Protein AF-A0A0B6YT51-F1 (afdb_monomer)

Radius of gyration: 22.84 Å; Cα contacts (8 Å, |Δi|>4): 436; chains: 1; bounding box: 57×34×62 Å

Organism: NCBI:txid1028688

Solvent-accessible surface area (backbone atoms only — not comparable to full-atom values): 13052 Å² total; per-residue (Å²): 107,70,68,59,50,52,50,51,51,53,50,53,54,49,58,67,72,67,67,69,42,43,59,56,98,66,30,26,36,31,72,51,87,66,62,33,28,49,69,60,39,42,52,52,20,45,78,71,72,25,37,44,30,65,76,91,44,73,68,53,50,53,53,52,47,66,77,50,59,93,56,92,71,40,29,44,37,43,45,45,59,40,83,89,78,73,45,54,23,35,78,89,78,64,46,65,73,61,78,85,49,36,37,93,78,42,77,71,67,78,30,65,27,36,28,38,35,27,34,66,79,70,72,45,95,53,95,52,92,49,73,23,35,39,46,31,55,45,82,45,73,31,24,32,37,24,29,33,50,53,90,69,54,87,65,72,43,66,47,81,44,80,38,78,32,76,44,51,29,77,48,82,68,44,80,45,96,40,69,67,53,42,50,49,57,35,71,74,33,94,62,43,67,27,30,37,71,40,88,89,76,32,35,28,32,34,24,26,79,43,94,76,54,100,63,91,59,81,68,76,38,72,32,35,32,64,41,65,56,62,77

Structure (mmCIF, N/CA/C/O backbone):
data_AF-A0A0B6YT51-F1
#
_entry.id   AF-A0A0B6YT51-F1
#
loop_
_atom_site.group_PDB
_atom_site.id
_atom_site.type_symbol
_atom_site.label_atom_id
_atom_site.label_alt_id
_atom_site.label_comp_id
_atom_site.label_asym_id
_atom_site.label_entity_id
_atom_site.label_seq_id
_atom_site.pdbx_PDB_ins_code
_atom_site.Cartn_x
_atom_site.Cartn_y
_atom_site.Cartn_z
_atom_site.occupancy
_atom_site.B_iso_or_equiv
_atom_site.auth_seq_id
_atom_site.auth_comp_id
_atom_site.auth_asym_id
_atom_site.auth_atom_id
_atom_site.pdbx_PDB_model_num
ATOM 1 N N . MET A 1 1 ? -28.657 -5.513 -21.594 1.00 60.66 1 MET A N 1
ATOM 2 C CA . MET A 1 1 ? -27.742 -4.451 -21.113 1.00 60.66 1 MET A CA 1
ATOM 3 C C . MET A 1 1 ? -27.868 -4.166 -19.617 1.00 60.66 1 MET A C 1
ATOM 5 O O . MET A 1 1 ? -26.855 -4.212 -18.940 1.00 60.66 1 MET A O 1
ATOM 9 N N . LEU A 1 2 ? -29.058 -3.920 -19.055 1.00 53.06 2 LEU A N 1
ATOM 10 C CA . LEU A 1 2 ? -29.198 -3.690 -17.602 1.00 53.06 2 LEU A CA 1
ATOM 11 C C . LEU A 1 2 ? -28.840 -4.917 -16.743 1.00 53.06 2 LEU A C 1
ATOM 13 O O . LEU A 1 2 ? -28.117 -4.783 -15.765 1.00 53.06 2 LEU A O 1
ATOM 17 N N . LEU A 1 3 ? -29.255 -6.122 -17.149 1.00 51.66 3 LEU A N 1
ATOM 18 C CA . LEU A 1 3 ? -28.920 -7.363 -16.433 1.00 51.66 3 LEU A CA 1
ATOM 19 C C . LEU A 1 3 ? -27.417 -7.690 -16.466 1.00 51.66 3 LEU A C 1
ATOM 21 O O . LEU A 1 3 ? -26.878 -8.170 -15.478 1.00 51.66 3 LEU A O 1
ATOM 25 N N . SER A 1 4 ? -26.726 -7.375 -17.567 1.00 62.69 4 SER A N 1
ATOM 26 C CA . SER A 1 4 ? -25.273 -7.549 -17.682 1.00 62.69 4 SER A CA 1
ATOM 27 C C . SER A 1 4 ? -24.505 -6.535 -16.834 1.00 62.69 4 SER A C 1
ATOM 29 O O . SER A 1 4 ? -23.507 -6.893 -16.225 1.00 62.69 4 SER A O 1
ATOM 31 N N . LEU A 1 5 ? -24.989 -5.292 -16.738 1.00 58.41 5 LEU A N 1
ATOM 32 C CA . LEU A 1 5 ? -24.389 -4.272 -15.875 1.00 58.41 5 LEU A CA 1
ATOM 33 C C . LEU A 1 5 ? -24.590 -4.593 -14.393 1.00 58.41 5 LEU A C 1
ATOM 35 O O . LEU A 1 5 ? -23.637 -4.483 -13.637 1.00 58.41 5 LEU A O 1
ATOM 39 N N . ILE A 1 6 ? -25.780 -5.055 -13.991 1.00 67.12 6 ILE A N 1
ATOM 40 C CA . ILE A 1 6 ? -26.045 -5.514 -12.617 1.00 67.12 6 ILE A CA 1
ATOM 41 C C . ILE A 1 6 ? -25.161 -6.719 -12.280 1.00 67.12 6 ILE A C 1
ATOM 43 O O . ILE A 1 6 ? -24.569 -6.746 -11.208 1.00 67.12 6 ILE A O 1
ATOM 47 N N . TRP A 1 7 ? -25.006 -7.676 -13.201 1.00 59.16 7 TRP A N 1
ATOM 48 C CA . TRP A 1 7 ? -24.140 -8.838 -12.995 1.00 59.16 7 TRP A CA 1
ATOM 49 C C . TRP A 1 7 ? -22.663 -8.444 -12.832 1.00 59.16 7 TRP A C 1
ATOM 51 O O . TRP A 1 7 ? -22.029 -8.858 -11.861 1.00 59.16 7 TRP A O 1
ATOM 61 N N . ILE A 1 8 ? -22.143 -7.560 -13.693 1.00 63.03 8 ILE A N 1
ATOM 62 C CA . ILE A 1 8 ? -20.788 -6.993 -13.565 1.00 63.03 8 ILE A CA 1
ATOM 63 C C . ILE A 1 8 ? -20.640 -6.238 -12.240 1.00 63.03 8 ILE A C 1
ATOM 65 O O . ILE A 1 8 ? -19.661 -6.449 -11.533 1.00 63.03 8 ILE A O 1
ATOM 69 N N . PHE A 1 9 ? -21.622 -5.419 -11.854 1.00 57.53 9 PHE A N 1
ATOM 70 C CA . PHE A 1 9 ? -21.590 -4.688 -10.585 1.00 57.53 9 PHE A CA 1
ATOM 71 C C . PHE A 1 9 ? -21.579 -5.638 -9.384 1.00 57.53 9 PHE A C 1
ATOM 73 O O . PHE A 1 9 ? -20.820 -5.431 -8.443 1.00 57.53 9 PHE A O 1
ATOM 80 N N . THR A 1 10 ? -22.370 -6.715 -9.416 1.00 52.28 10 THR A N 1
ATOM 81 C CA . THR A 1 10 ? -22.363 -7.725 -8.350 1.00 52.28 10 THR A CA 1
ATOM 82 C C . THR A 1 10 ? -21.048 -8.499 -8.289 1.00 52.28 10 THR A C 1
ATOM 84 O O . THR A 1 10 ? -20.570 -8.761 -7.190 1.00 52.28 10 THR A O 1
ATOM 87 N N . GLN A 1 11 ? -20.419 -8.809 -9.429 1.00 57.72 11 GLN A N 1
ATOM 88 C CA . GLN A 1 11 ? -19.097 -9.445 -9.470 1.00 57.72 11 GLN A CA 1
ATOM 89 C C . GLN A 1 11 ? -17.993 -8.510 -8.960 1.00 57.72 11 GLN A C 1
ATOM 91 O O . GLN A 1 11 ? -17.167 -8.934 -8.156 1.00 57.72 11 GLN A O 1
ATOM 96 N N . LEU A 1 12 ? -18.028 -7.230 -9.341 1.00 54.09 12 LEU A N 1
ATOM 97 C CA . LEU A 1 12 ? -17.094 -6.211 -8.862 1.00 54.09 12 LEU A CA 1
ATOM 98 C C . LEU A 1 12 ? -17.218 -6.026 -7.340 1.00 54.09 12 LEU A C 1
ATOM 100 O O . LEU A 1 12 ? -16.220 -6.033 -6.629 1.00 54.09 12 LEU A O 1
ATOM 104 N N . LEU A 1 13 ? -18.448 -5.957 -6.816 1.00 53.69 13 LEU A N 1
ATOM 105 C CA . LEU A 1 13 ? -18.714 -5.876 -5.375 1.00 53.69 13 LEU A CA 1
ATOM 106 C C . LEU A 1 13 ? -18.284 -7.139 -4.610 1.00 53.69 13 LEU A C 1
ATOM 108 O O . LEU A 1 13 ? -17.835 -7.032 -3.468 1.00 53.69 13 LEU A O 1
ATOM 112 N N . LEU A 1 14 ? -18.407 -8.328 -5.210 1.00 53.59 14 LEU A N 1
ATOM 113 C CA . LEU A 1 14 ? -17.911 -9.580 -4.626 1.00 53.59 14 LEU A CA 1
ATOM 114 C C . LEU A 1 14 ? -16.379 -9.618 -4.591 1.00 53.59 14 LEU A C 1
ATOM 116 O O . LEU A 1 14 ? -15.808 -10.038 -3.588 1.00 53.59 14 LEU A O 1
ATOM 120 N N . GLN A 1 15 ? -15.717 -9.118 -5.636 1.00 54.09 15 GLN A N 1
ATOM 121 C CA . GLN A 1 15 ? -14.259 -9.025 -5.697 1.00 54.09 15 GLN A CA 1
ATOM 122 C C . GLN A 1 15 ? -13.709 -8.001 -4.691 1.00 54.09 15 GLN A C 1
ATOM 124 O O . GLN A 1 15 ? -12.678 -8.250 -4.071 1.00 54.09 15 GLN A O 1
ATOM 129 N N . ILE A 1 16 ? -14.451 -6.915 -4.437 1.00 55.03 16 ILE A N 1
ATOM 130 C CA . ILE A 1 16 ? -14.127 -5.923 -3.398 1.00 55.03 16 ILE A CA 1
ATOM 131 C C . ILE A 1 16 ? -14.186 -6.523 -1.981 1.00 55.03 16 ILE A C 1
ATOM 133 O O . ILE A 1 16 ? -13.396 -6.151 -1.115 1.00 55.03 16 ILE A O 1
ATOM 137 N N . ARG A 1 17 ? -15.093 -7.479 -1.734 1.00 55.47 17 ARG A N 1
ATOM 138 C CA . ARG A 1 17 ? -15.312 -8.101 -0.412 1.00 55.47 17 ARG A CA 1
ATOM 139 C C . ARG A 1 17 ? -14.453 -9.337 -0.124 1.00 55.47 17 ARG A C 1
ATOM 141 O O . ARG A 1 17 ? -14.522 -9.849 0.988 1.00 55.47 17 ARG A O 1
ATOM 148 N N . GLY A 1 18 ? -13.690 -9.826 -1.101 1.00 65.69 18 GLY A N 1
ATOM 149 C CA . GLY A 1 18 ? -12.889 -11.051 -0.984 1.00 65.69 18 GLY A CA 1
ATOM 150 C C . GLY A 1 18 ? -11.397 -10.837 -0.726 1.00 65.69 18 GLY A C 1
ATOM 151 O O . GLY A 1 18 ? -10.665 -11.821 -0.694 1.00 65.69 18 GLY A O 1
ATOM 152 N N . GLN A 1 19 ? -10.931 -9.591 -0.590 1.00 78.31 19 GLN A N 1
ATOM 153 C CA . GLN A 1 19 ? -9.507 -9.319 -0.388 1.00 78.31 19 GLN A CA 1
ATOM 154 C C . GLN A 1 19 ? -9.112 -9.430 1.079 1.00 78.31 19 GLN A C 1
ATOM 156 O O . GLN A 1 19 ? -9.740 -8.823 1.948 1.00 78.31 19 GLN A O 1
ATOM 161 N N . THR A 1 20 ? -8.031 -10.163 1.327 1.00 86.38 20 THR A N 1
ATOM 162 C CA . THR A 1 20 ? -7.363 -10.194 2.626 1.00 86.38 20 THR A CA 1
ATOM 163 C C . THR A 1 20 ? -6.470 -8.970 2.743 1.00 86.38 20 THR A C 1
ATOM 165 O O . THR A 1 20 ? -5.657 -8.707 1.853 1.00 86.38 20 THR A O 1
ATOM 168 N N . TRP A 1 21 ? -6.617 -8.231 3.835 1.00 88.50 21 TRP A N 1
ATOM 169 C CA . TRP A 1 21 ? -5.753 -7.108 4.150 1.00 88.50 21 TRP A CA 1
ATOM 170 C C . TRP A 1 21 ? -4.903 -7.414 5.386 1.00 88.50 21 TRP A C 1
ATOM 172 O O . TRP A 1 21 ? -5.297 -8.202 6.245 1.00 88.50 21 TRP A O 1
ATOM 182 N N . HIS A 1 22 ? -3.739 -6.781 5.469 1.00 89.88 22 HIS A N 1
ATOM 183 C CA . HIS A 1 22 ? -2.760 -6.965 6.534 1.00 89.88 22 HIS A CA 1
ATOM 184 C C . HIS A 1 22 ? -2.395 -5.608 7.132 1.00 89.88 22 HIS A C 1
ATOM 186 O O . HIS A 1 22 ? -2.145 -4.675 6.375 1.00 89.88 22 HIS A O 1
ATOM 192 N N . GLU A 1 23 ? -2.368 -5.491 8.459 1.00 88.12 23 GLU A N 1
ATOM 193 C CA . GLU A 1 23 ? -2.030 -4.241 9.153 1.00 88.12 23 GLU A CA 1
ATOM 194 C C . GLU A 1 23 ? -0.553 -4.168 9.520 1.00 88.12 23 GLU A C 1
ATOM 196 O O . GLU A 1 23 ? 0.023 -5.147 10.002 1.00 88.12 23 GLU A O 1
ATOM 201 N N . PHE A 1 24 ? 0.024 -2.983 9.334 1.00 87.75 24 PHE A N 1
ATOM 202 C CA . PHE A 1 24 ? 1.345 -2.623 9.828 1.00 87.75 24 PHE A CA 1
ATOM 203 C C . PHE A 1 24 ? 1.429 -1.110 10.053 1.00 87.75 24 PHE A C 1
ATOM 205 O O . PHE A 1 24 ? 1.099 -0.330 9.163 1.00 87.75 24 PHE A O 1
ATOM 212 N N . GLU A 1 25 ? 1.845 -0.709 11.256 1.00 86.44 25 GLU A N 1
ATOM 213 C CA . GLU A 1 25 ? 2.081 0.684 11.672 1.00 86.44 25 GLU A CA 1
ATOM 214 C C . GLU A 1 25 ? 0.938 1.675 11.361 1.00 86.44 25 GLU A C 1
ATOM 216 O O . GLU A 1 25 ? 1.167 2.859 11.137 1.00 86.44 25 GLU A O 1
ATOM 221 N N . GLY A 1 26 ? -0.324 1.229 11.421 1.00 81.44 26 GLY A N 1
ATOM 222 C CA . GLY A 1 26 ? -1.482 2.097 11.149 1.00 81.44 26 GLY A CA 1
ATOM 223 C C . GLY A 1 26 ? -1.893 2.180 9.674 1.00 81.44 26 GLY A C 1
ATOM 224 O O . GLY A 1 26 ? -2.795 2.952 9.330 1.00 81.44 26 GLY A O 1
ATOM 225 N N . HIS A 1 27 ? -1.297 1.339 8.832 1.00 88.44 27 HIS A N 1
ATOM 226 C CA . HIS A 1 27 ? -1.602 1.182 7.415 1.00 88.44 27 HIS A CA 1
ATOM 227 C C . HIS A 1 27 ? -2.088 -0.241 7.121 1.00 88.44 27 HIS A C 1
ATOM 229 O O . HIS A 1 27 ? -1.824 -1.187 7.863 1.00 88.44 27 HIS A O 1
ATOM 235 N N . CYS A 1 28 ? -2.827 -0.377 6.027 1.00 90.94 28 CYS A N 1
ATOM 236 C CA . CYS A 1 28 ? -3.471 -1.598 5.581 1.00 90.94 28 CYS A CA 1
ATOM 237 C C . CYS A 1 28 ? -3.059 -1.957 4.170 1.00 90.94 28 CYS A C 1
ATOM 239 O O . CYS A 1 28 ? -3.278 -1.170 3.253 1.00 90.94 28 CYS A O 1
ATOM 241 N N . TYR A 1 29 ? -2.583 -3.185 3.992 1.00 94.38 29 TYR A N 1
ATOM 242 C CA . TYR A 1 29 ? -1.957 -3.647 2.762 1.00 94.38 29 TYR A CA 1
ATOM 243 C C . TYR A 1 29 ? -2.702 -4.848 2.194 1.00 94.38 29 TYR A C 1
ATOM 245 O O . TYR A 1 29 ? -3.063 -5.766 2.929 1.00 94.38 29 TYR A O 1
ATOM 253 N N . THR A 1 30 ? -2.915 -4.882 0.883 1.00 94.31 30 THR A N 1
ATOM 254 C CA . THR A 1 30 ? -3.460 -6.059 0.196 1.00 94.31 30 THR A CA 1
ATOM 255 C C . THR A 1 30 ? -2.768 -6.279 -1.139 1.00 94.31 30 THR A C 1
ATOM 257 O O . THR A 1 30 ? -2.342 -5.331 -1.797 1.00 94.31 30 THR A O 1
ATOM 260 N N . ILE A 1 31 ? -2.668 -7.539 -1.555 1.00 95.94 31 ILE A N 1
ATOM 261 C CA . ILE A 1 31 ? -2.086 -7.922 -2.838 1.00 95.94 31 ILE A CA 1
ATOM 262 C C . ILE A 1 31 ? -3.222 -8.247 -3.798 1.00 95.94 31 ILE A C 1
ATOM 264 O O . ILE A 1 31 ? -3.952 -9.221 -3.603 1.00 95.94 31 ILE A O 1
ATOM 268 N N . LEU A 1 32 ? -3.330 -7.494 -4.890 1.00 94.69 32 LEU A N 1
ATOM 269 C CA . LEU A 1 32 ? -4.279 -7.839 -5.943 1.00 94.69 32 LEU A CA 1
ATOM 270 C C . LEU A 1 32 ? -3.711 -8.967 -6.813 1.00 94.69 32 LEU A C 1
ATOM 272 O O . LEU A 1 32 ? -2.558 -8.944 -7.245 1.00 94.69 32 LEU A O 1
ATOM 276 N N . SER A 1 33 ? -4.537 -9.981 -7.076 1.00 90.94 33 SER A N 1
ATOM 277 C CA . SER A 1 33 ? -4.119 -11.205 -7.771 1.00 90.94 33 SER A CA 1
ATOM 278 C C . SER A 1 33 ? -3.863 -11.028 -9.269 1.00 90.94 33 SER A C 1
ATOM 280 O O . SER A 1 33 ? -3.114 -11.805 -9.860 1.00 90.94 33 SER A O 1
ATOM 282 N N . VAL A 1 34 ? -4.485 -10.025 -9.891 1.00 93.44 34 VAL A N 1
ATOM 283 C CA . VAL A 1 34 ? -4.421 -9.795 -11.336 1.00 93.44 34 VAL A CA 1
ATOM 284 C C . VAL A 1 34 ? -3.177 -8.985 -11.680 1.00 93.44 34 VAL A C 1
ATOM 286 O O . VAL A 1 34 ? -2.971 -7.899 -11.142 1.00 93.44 34 VAL A O 1
ATOM 289 N N . LYS A 1 35 ? -2.370 -9.499 -12.614 1.00 97.38 35 LYS A N 1
ATOM 290 C CA . LYS A 1 35 ? -1.237 -8.760 -13.176 1.00 97.38 35 LYS A CA 1
ATOM 291 C C . LYS A 1 35 ? -1.714 -7.757 -14.217 1.00 97.38 35 LYS A C 1
ATOM 293 O O . LYS A 1 35 ? -2.534 -8.100 -15.071 1.00 97.38 35 LYS A O 1
ATOM 298 N N . ASN A 1 36 ? -1.190 -6.540 -14.175 1.00 98.25 36 ASN A N 1
ATOM 299 C CA . ASN A 1 36 ? -1.495 -5.522 -15.171 1.00 98.25 36 ASN A CA 1
ATOM 300 C C . ASN A 1 36 ? -0.357 -4.503 -15.322 1.00 98.25 36 ASN A C 1
ATOM 302 O O . ASN A 1 36 ? 0.655 -4.588 -14.624 1.00 98.25 36 ASN A O 1
ATOM 306 N N . ASN A 1 37 ? -0.520 -3.564 -16.255 1.00 98.56 37 ASN A N 1
ATOM 307 C CA . ASN A 1 37 ? 0.358 -2.401 -16.371 1.00 98.56 37 ASN A CA 1
ATOM 308 C C . ASN A 1 37 ? 0.209 -1.455 -15.176 1.00 98.56 37 ASN A C 1
ATOM 310 O O . ASN A 1 37 ? -0.780 -1.518 -14.441 1.00 98.56 37 ASN A O 1
ATOM 314 N N . PHE A 1 38 ? 1.211 -0.595 -14.997 1.00 98.25 38 PHE A N 1
ATOM 315 C CA . PHE A 1 38 ? 1.319 0.289 -13.841 1.00 98.25 38 PHE A CA 1
ATOM 316 C C . PHE A 1 38 ? 0.052 1.128 -13.622 1.00 98.25 38 PHE A C 1
ATOM 318 O O . PHE A 1 38 ? -0.530 1.077 -12.540 1.00 98.25 38 PHE A O 1
ATOM 325 N N . ASP A 1 39 ? -0.438 1.809 -14.661 1.00 97.56 39 ASP A N 1
ATOM 326 C CA . ASP A 1 39 ? -1.611 2.688 -14.566 1.00 97.56 39 ASP A CA 1
ATOM 327 C C . ASP A 1 39 ? -2.881 1.922 -14.183 1.00 97.56 39 ASP A C 1
ATOM 329 O O . ASP A 1 39 ? -3.659 2.358 -13.331 1.00 97.56 39 ASP A O 1
ATOM 333 N N . THR A 1 40 ? -3.080 0.738 -14.766 1.00 97.94 40 THR A N 1
ATOM 334 C CA . THR A 1 40 ? -4.241 -0.107 -14.456 1.00 97.94 40 THR A CA 1
ATOM 335 C C . THR A 1 40 ? -4.170 -0.637 -13.027 1.00 97.94 40 THR A C 1
ATOM 337 O O . THR A 1 40 ? -5.190 -0.717 -12.340 1.00 97.94 40 THR A O 1
ATOM 340 N N . CYS A 1 41 ? -2.975 -0.981 -12.551 1.00 97.81 41 CYS A N 1
ATOM 341 C CA . CYS A 1 41 ? -2.739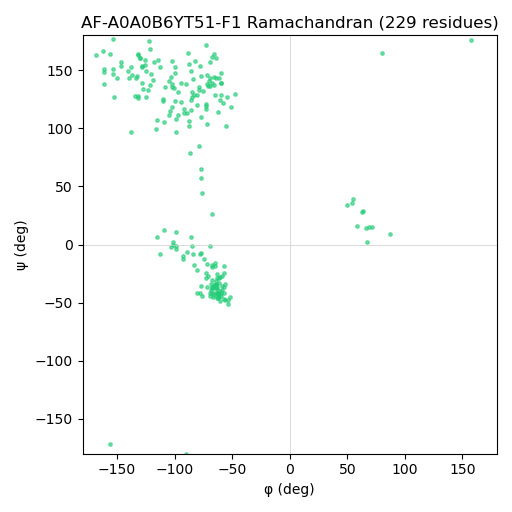 -1.384 -11.171 1.00 97.81 41 CYS A CA 1
ATOM 342 C C . CYS A 1 41 ? -2.958 -0.225 -10.183 1.00 97.81 41 CYS A C 1
ATOM 344 O O . CYS A 1 41 ? -3.678 -0.416 -9.200 1.00 97.81 41 CYS A O 1
ATOM 346 N N . LYS A 1 42 ? -2.442 0.979 -10.477 1.00 96.50 42 LYS A N 1
ATOM 347 C CA . LYS A 1 42 ? -2.681 2.207 -9.691 1.00 96.50 42 LYS A CA 1
ATOM 348 C C . LYS A 1 42 ? -4.183 2.496 -9.592 1.00 96.50 42 LYS A C 1
ATOM 350 O O . LYS A 1 42 ? -4.703 2.668 -8.491 1.00 96.50 42 LYS A O 1
ATOM 355 N N . TYR A 1 43 ? -4.906 2.430 -10.713 1.00 96.00 43 TYR A N 1
ATOM 356 C CA . TYR A 1 43 ? -6.366 2.577 -10.739 1.00 96.00 43 TYR A CA 1
ATOM 357 C C . TYR A 1 43 ? -7.096 1.469 -9.967 1.00 96.00 43 TYR A C 1
ATOM 359 O O . TYR A 1 43 ? -8.083 1.733 -9.280 1.00 96.00 43 TYR A O 1
ATOM 367 N N . SER A 1 44 ? -6.615 0.226 -10.045 1.00 94.81 44 SER A N 1
ATOM 368 C CA . SER A 1 44 ? -7.230 -0.898 -9.334 1.00 94.81 44 SER A CA 1
ATOM 369 C C . SER A 1 44 ? -7.203 -0.681 -7.825 1.00 94.81 44 SER A C 1
ATOM 371 O O . SER A 1 44 ? -8.232 -0.887 -7.194 1.00 94.81 44 SER A O 1
ATOM 373 N N . CYS A 1 45 ? -6.101 -0.188 -7.249 1.00 94.75 45 CYS A N 1
ATOM 374 C CA . CYS A 1 45 ? -6.051 0.151 -5.822 1.00 94.75 45 CYS A CA 1
ATOM 375 C C . CYS A 1 45 ? -7.097 1.206 -5.429 1.00 94.75 45 CYS A C 1
ATOM 377 O O . CYS A 1 45 ? -7.779 1.049 -4.412 1.00 94.75 45 CYS A O 1
ATOM 379 N N . GLN A 1 46 ? -7.318 2.213 -6.281 1.00 92.38 46 GLN A N 1
ATOM 380 C CA . GLN A 1 46 ? -8.325 3.257 -6.049 1.00 92.38 46 GLN A CA 1
ATOM 381 C C . GLN A 1 46 ? -9.749 2.693 -5.965 1.00 92.38 46 GLN A C 1
ATOM 383 O O . GLN A 1 46 ? -10.554 3.180 -5.172 1.00 92.38 46 GLN A O 1
ATOM 388 N N . GLN A 1 47 ? -10.061 1.620 -6.705 1.00 88.94 47 GLN A N 1
ATOM 389 C CA . GLN A 1 47 ? -11.369 0.951 -6.617 1.00 88.94 47 GLN A CA 1
ATOM 390 C C . GLN A 1 47 ? -11.633 0.310 -5.244 1.00 88.94 47 GLN A C 1
ATOM 392 O O . GLN A 1 47 ? -12.786 0.066 -4.891 1.00 88.94 47 GLN A O 1
ATOM 397 N N . TYR A 1 48 ? -10.585 0.076 -4.449 1.00 85.88 48 TYR A N 1
ATOM 398 C CA . TYR A 1 48 ? -10.674 -0.426 -3.074 1.00 85.88 48 TYR A CA 1
ATOM 399 C C . TYR A 1 48 ? -10.571 0.683 -2.011 1.00 85.88 48 TYR A C 1
ATOM 401 O O . TYR A 1 48 ? -10.421 0.380 -0.820 1.00 85.88 48 TYR A O 1
ATOM 409 N N . GLY A 1 49 ? -10.637 1.957 -2.421 1.00 87.06 49 GLY A N 1
ATOM 410 C CA . GLY A 1 49 ? -10.407 3.100 -1.533 1.00 87.06 49 GLY A CA 1
ATOM 411 C C . GLY A 1 49 ? -8.981 3.130 -0.978 1.00 87.06 49 GLY A C 1
ATOM 412 O O . GLY A 1 49 ? -8.767 3.573 0.147 1.00 87.06 49 GLY A O 1
ATOM 413 N N . ALA A 1 50 ? -8.036 2.581 -1.737 1.00 92.06 50 ALA A N 1
ATOM 414 C CA . ALA A 1 50 ? -6.621 2.513 -1.417 1.00 92.06 50 ALA A CA 1
ATOM 415 C C . ALA A 1 50 ? -5.803 3.198 -2.512 1.00 92.06 50 ALA A C 1
ATOM 417 O O . ALA A 1 50 ? -6.325 3.611 -3.548 1.00 92.06 50 ALA A O 1
ATOM 418 N N . TYR A 1 51 ? -4.509 3.302 -2.292 1.00 93.88 51 TYR A N 1
ATOM 419 C CA . TYR A 1 51 ? -3.544 3.779 -3.267 1.00 93.88 51 TYR A CA 1
ATOM 420 C C . TYR A 1 51 ? -2.502 2.684 -3.513 1.00 93.88 51 TYR A C 1
ATOM 422 O O . TYR A 1 51 ? -2.499 1.645 -2.852 1.00 93.88 51 TYR A O 1
ATOM 430 N N . ILE A 1 52 ? -1.682 2.857 -4.542 1.00 96.94 52 ILE A N 1
ATOM 431 C CA . ILE A 1 52 ? -0.571 1.942 -4.813 1.00 96.94 52 ILE A CA 1
ATOM 432 C C . ILE A 1 52 ? 0.509 2.123 -3.737 1.00 96.94 52 ILE A C 1
ATOM 434 O O . ILE A 1 52 ? 0.746 3.251 -3.327 1.00 96.94 52 ILE A O 1
ATOM 438 N N . LEU A 1 53 ? 1.131 1.032 -3.281 1.00 97.38 53 LEU A N 1
ATOM 439 C CA . LEU A 1 53 ? 2.149 1.038 -2.222 1.00 97.38 53 LEU A CA 1
ATOM 440 C C . LEU A 1 53 ? 3.220 2.118 -2.438 1.00 97.38 53 LEU A C 1
ATOM 442 O O . LEU A 1 53 ? 3.839 2.144 -3.504 1.00 97.38 53 LEU A O 1
ATOM 446 N N . GLU A 1 54 ? 3.496 2.918 -1.411 1.00 95.19 54 GLU A N 1
ATOM 447 C CA . GLU A 1 54 ? 4.662 3.808 -1.342 1.00 95.19 54 GLU A CA 1
ATOM 448 C C . GLU A 1 54 ? 5.456 3.452 -0.088 1.00 95.19 54 GLU A C 1
ATOM 450 O O . GLU A 1 54 ? 4.857 3.269 0.956 1.00 95.19 54 GLU A O 1
ATOM 455 N N . LEU A 1 55 ? 6.779 3.304 -0.190 1.00 94.81 55 LEU A N 1
ATOM 456 C CA . LEU A 1 55 ? 7.607 2.828 0.922 1.00 94.81 55 LEU A CA 1
ATOM 457 C C . LEU A 1 55 ? 8.261 4.011 1.634 1.00 94.81 55 LEU A C 1
ATOM 459 O O . LEU A 1 55 ? 9.322 4.489 1.225 1.00 94.81 55 LEU A O 1
ATOM 463 N N . GLU A 1 56 ? 7.648 4.455 2.723 1.00 86.00 56 GLU A N 1
ATOM 464 C CA . GLU A 1 56 ? 8.082 5.627 3.489 1.00 86.00 56 GLU A CA 1
ATOM 465 C C . GLU A 1 56 ? 9.248 5.280 4.440 1.00 86.00 56 GLU A C 1
ATOM 467 O O . GLU A 1 56 ? 10.038 6.147 4.824 1.00 86.00 56 GLU A O 1
ATOM 472 N N . ALA A 1 57 ? 9.416 3.996 4.791 1.00 89.88 57 ALA A N 1
ATOM 473 C CA . ALA A 1 57 ? 10.485 3.528 5.675 1.00 89.88 57 ALA A CA 1
ATOM 474 C C . ALA A 1 57 ? 11.011 2.120 5.337 1.00 89.88 57 ALA A C 1
ATOM 476 O O . ALA A 1 57 ? 10.322 1.268 4.782 1.00 89.88 57 ALA A O 1
ATOM 477 N N . GLU A 1 58 ? 12.246 1.818 5.754 1.00 92.75 58 GLU A N 1
ATOM 478 C CA . GLU A 1 58 ? 12.843 0.482 5.575 1.00 92.75 58 GLU A CA 1
ATOM 479 C C . GLU A 1 58 ? 12.079 -0.609 6.355 1.00 92.75 58 GLU A C 1
ATOM 481 O O . GLU A 1 58 ? 12.000 -1.752 5.907 1.00 92.75 58 GLU A O 1
ATOM 486 N N . LEU A 1 59 ? 11.475 -0.263 7.501 1.00 93.56 59 LEU A N 1
ATOM 487 C CA . LEU A 1 59 ? 10.624 -1.182 8.270 1.00 93.56 59 LEU A CA 1
ATOM 488 C C . LEU A 1 59 ? 9.370 -1.592 7.490 1.00 93.56 59 LEU A C 1
ATOM 490 O O . LEU A 1 59 ? 8.978 -2.758 7.527 1.00 93.56 59 LEU A O 1
ATOM 494 N N . GLU A 1 60 ? 8.789 -0.666 6.733 1.00 95.56 60 GLU A N 1
ATOM 495 C CA . GLU A 1 60 ? 7.653 -0.946 5.862 1.00 95.56 60 GLU A CA 1
ATOM 496 C C . GLU A 1 60 ? 8.049 -1.900 4.730 1.00 95.56 60 GLU A C 1
ATOM 498 O O . GLU A 1 60 ? 7.369 -2.898 4.491 1.00 95.56 60 GLU A O 1
ATOM 503 N N . LEU A 1 61 ? 9.211 -1.684 4.099 1.00 96.69 61 LEU A N 1
ATOM 504 C CA . LEU A 1 61 ? 9.742 -2.611 3.094 1.00 96.69 61 LEU A CA 1
ATOM 505 C C . LEU A 1 61 ? 9.986 -4.011 3.681 1.00 96.69 61 LEU A C 1
ATOM 507 O O . LEU A 1 61 ? 9.693 -5.018 3.032 1.00 96.69 61 LEU A O 1
ATOM 511 N N . GLN A 1 62 ? 10.498 -4.104 4.911 1.00 96.56 62 GLN A N 1
ATOM 512 C CA . GLN A 1 62 ? 10.652 -5.387 5.601 1.00 96.56 62 GLN A CA 1
ATOM 513 C C . GLN A 1 62 ? 9.307 -6.077 5.824 1.00 96.56 62 GLN A C 1
ATOM 515 O O . GLN A 1 62 ? 9.189 -7.266 5.530 1.00 96.56 62 GLN A O 1
ATOM 520 N N . PHE A 1 63 ? 8.288 -5.350 6.283 1.00 96.12 63 PHE A N 1
ATOM 521 C CA . PHE A 1 63 ? 6.942 -5.893 6.427 1.00 96.12 63 PHE A CA 1
ATOM 522 C C . PHE A 1 63 ? 6.374 -6.367 5.082 1.00 96.12 63 PHE A C 1
ATOM 524 O O . PHE A 1 63 ? 5.937 -7.515 4.974 1.00 96.12 63 PHE A O 1
ATOM 531 N N . VAL A 1 64 ? 6.456 -5.546 4.033 1.00 97.69 64 VAL A N 1
ATOM 532 C CA . VAL A 1 64 ? 5.995 -5.902 2.684 1.00 97.69 64 VAL A CA 1
ATOM 533 C C . VAL A 1 64 ? 6.680 -7.171 2.181 1.00 97.69 64 VAL A C 1
ATOM 535 O O . VAL A 1 64 ? 6.002 -8.047 1.647 1.00 97.69 64 VAL A O 1
ATOM 538 N N . ARG A 1 65 ? 7.990 -7.333 2.417 1.00 96.69 65 ARG A N 1
ATOM 539 C CA . ARG A 1 65 ? 8.726 -8.568 2.092 1.00 96.69 65 ARG A CA 1
ATOM 540 C C . ARG A 1 65 ? 8.125 -9.799 2.764 1.00 96.69 65 ARG A C 1
ATOM 542 O O . ARG A 1 65 ? 8.076 -10.842 2.125 1.00 96.69 65 ARG A O 1
ATOM 549 N N . THR A 1 66 ? 7.627 -9.690 3.997 1.00 96.06 66 THR A N 1
ATOM 550 C CA . THR A 1 66 ? 6.945 -10.818 4.661 1.00 96.06 66 THR A CA 1
ATOM 551 C C . THR A 1 66 ? 5.619 -11.187 3.993 1.00 96.06 66 THR A C 1
ATOM 553 O O . THR A 1 66 ? 5.257 -12.360 3.980 1.00 96.06 66 THR A O 1
ATOM 556 N N . LEU A 1 67 ? 4.913 -10.219 3.391 1.00 95.00 67 LEU A N 1
ATOM 557 C CA . LEU A 1 67 ? 3.659 -10.469 2.667 1.00 95.00 67 LEU A CA 1
ATOM 558 C C . LEU A 1 67 ? 3.876 -11.177 1.325 1.00 95.00 67 LEU A C 1
ATOM 560 O O . LEU A 1 67 ? 2.988 -11.886 0.853 1.00 95.00 67 LEU A O 1
ATOM 564 N N . ILE A 1 68 ? 5.033 -10.959 0.700 1.00 95.44 68 ILE A N 1
ATOM 565 C CA . ILE A 1 68 ? 5.385 -11.513 -0.615 1.00 95.44 68 ILE A CA 1
ATOM 566 C C . ILE A 1 68 ? 6.467 -12.593 -0.536 1.00 95.44 68 ILE A C 1
ATOM 568 O O . ILE A 1 68 ? 7.012 -12.990 -1.568 1.00 95.44 68 ILE A O 1
ATOM 572 N N . ASP A 1 69 ? 6.780 -13.081 0.664 1.00 92.12 69 ASP A N 1
ATOM 573 C CA . ASP A 1 69 ? 7.787 -14.119 0.851 1.00 92.12 69 ASP A CA 1
ATOM 574 C C . ASP A 1 69 ? 7.413 -15.396 0.082 1.00 92.12 69 ASP A C 1
ATOM 576 O O . ASP A 1 69 ? 6.247 -15.786 -0.017 1.00 92.12 69 ASP A O 1
ATOM 580 N N . GLY A 1 70 ? 8.413 -16.020 -0.537 1.00 88.31 70 GLY A N 1
ATOM 581 C CA . GLY A 1 70 ? 8.229 -17.174 -1.421 1.00 88.31 70 GLY A CA 1
ATOM 582 C C . GLY A 1 70 ? 7.478 -16.892 -2.733 1.00 88.31 70 GLY A C 1
ATOM 583 O O . GLY A 1 70 ? 7.264 -17.820 -3.517 1.00 88.31 70 GLY A O 1
ATOM 584 N N . SER A 1 71 ? 7.082 -15.645 -3.010 1.00 92.25 71 SER A N 1
ATOM 585 C CA . SER A 1 71 ? 6.440 -15.297 -4.275 1.00 92.25 71 SER A CA 1
ATOM 586 C C . SER A 1 71 ? 7.409 -15.385 -5.453 1.00 92.25 71 SER A C 1
ATOM 588 O O . SER A 1 71 ? 8.575 -15.011 -5.366 1.00 92.25 71 SER A O 1
ATOM 590 N N . THR A 1 72 ? 6.893 -15.837 -6.595 1.00 92.75 72 THR A N 1
ATOM 591 C CA . THR A 1 72 ? 7.598 -15.792 -7.888 1.00 92.75 72 THR A CA 1
ATOM 592 C C . THR A 1 72 ? 7.160 -14.605 -8.747 1.00 92.75 72 THR A C 1
ATOM 594 O O . THR A 1 72 ? 7.688 -14.400 -9.843 1.00 92.75 72 THR A O 1
ATOM 597 N N . ASP A 1 73 ? 6.216 -13.805 -8.249 1.00 95.75 73 ASP A N 1
ATOM 598 C CA . ASP A 1 73 ? 5.705 -12.614 -8.912 1.00 95.75 73 ASP A CA 1
ATOM 599 C C . ASP A 1 73 ? 6.525 -11.368 -8.559 1.00 95.75 73 ASP A C 1
ATOM 601 O O . ASP A 1 73 ? 7.307 -11.356 -7.613 1.00 95.75 73 ASP A O 1
ATOM 605 N N . GLN A 1 74 ? 6.338 -10.317 -9.351 1.00 97.38 74 GLN A N 1
ATOM 606 C CA . GLN A 1 74 ? 6.888 -8.985 -9.117 1.00 97.38 74 GLN A CA 1
ATOM 607 C C . GLN A 1 74 ? 5.728 -8.022 -8.858 1.00 97.38 74 GLN A C 1
ATOM 609 O O . GLN A 1 74 ? 4.587 -8.308 -9.255 1.00 97.38 74 GLN A O 1
ATOM 614 N N . TYR A 1 75 ? 6.015 -6.895 -8.209 1.00 98.38 75 TYR A N 1
ATOM 615 C CA . TYR A 1 75 ? 4.976 -6.027 -7.657 1.00 98.38 75 TYR A CA 1
ATOM 616 C C . TYR A 1 75 ? 5.227 -4.562 -7.974 1.00 98.38 75 TYR A C 1
ATOM 618 O O . TYR A 1 75 ? 6.305 -4.055 -7.695 1.00 98.38 75 TYR A O 1
ATOM 626 N N . TRP A 1 76 ? 4.237 -3.871 -8.530 1.00 98.50 76 TRP A N 1
ATOM 627 C CA . TRP A 1 76 ? 4.328 -2.431 -8.752 1.00 98.50 76 TRP A CA 1
ATOM 628 C C . TRP A 1 76 ? 4.394 -1.641 -7.441 1.00 98.50 76 TRP A C 1
ATOM 630 O O . TRP A 1 76 ? 3.716 -1.989 -6.472 1.00 98.50 76 TRP A O 1
ATOM 640 N N . VAL A 1 77 ? 5.174 -0.557 -7.467 1.00 97.56 77 VAL A N 1
ATOM 641 C CA . VAL A 1 77 ? 5.359 0.415 -6.382 1.00 97.56 77 VAL A CA 1
ATOM 642 C C . VAL A 1 77 ? 5.126 1.825 -6.927 1.00 97.56 77 VAL A C 1
ATOM 644 O O . VAL A 1 77 ? 5.544 2.143 -8.040 1.00 97.56 77 VAL A O 1
ATOM 647 N N . GLY A 1 78 ? 4.440 2.660 -6.153 1.00 96.44 78 GLY A N 1
ATOM 648 C CA . GLY A 1 78 ? 3.955 3.989 -6.513 1.00 96.44 78 GLY A CA 1
ATOM 649 C C . GLY A 1 78 ? 5.018 5.079 -6.523 1.00 96.44 78 GLY A C 1
ATOM 650 O O . GLY A 1 78 ? 4.932 6.011 -5.738 1.00 96.44 78 GLY A O 1
ATOM 651 N N . LEU A 1 79 ? 6.002 4.987 -7.415 1.00 96.06 79 LEU A N 1
ATOM 652 C CA . LEU A 1 79 ? 6.976 6.060 -7.628 1.00 96.06 79 LEU A CA 1
ATOM 653 C C . LEU A 1 79 ? 6.663 6.867 -8.882 1.00 96.06 79 LEU A C 1
ATOM 655 O O . LEU A 1 79 ? 6.395 6.297 -9.942 1.00 96.06 79 LEU A O 1
ATOM 659 N N . ASP A 1 80 ? 6.798 8.184 -8.768 1.00 94.25 80 ASP A N 1
ATOM 660 C CA . ASP A 1 80 ? 6.675 9.115 -9.878 1.00 94.25 80 ASP A CA 1
ATOM 661 C C . ASP A 1 80 ? 8.054 9.483 -10.431 1.00 94.25 80 ASP A C 1
ATOM 663 O O . ASP A 1 80 ? 8.987 9.838 -9.706 1.00 94.25 80 ASP A O 1
ATOM 667 N N . PHE A 1 81 ? 8.187 9.407 -11.755 1.00 96.62 81 PHE A N 1
ATOM 668 C CA . PHE A 1 81 ? 9.424 9.737 -12.450 1.00 96.62 81 PHE A CA 1
ATOM 669 C C . PHE A 1 81 ? 9.434 11.189 -12.939 1.00 96.62 81 PHE A C 1
ATOM 671 O O . PHE A 1 81 ? 8.608 11.600 -13.760 1.00 96.62 81 PHE A O 1
ATOM 678 N N . ASN A 1 82 ? 10.436 11.959 -12.517 1.00 96.12 82 ASN A N 1
ATOM 679 C CA . ASN A 1 82 ? 10.640 13.325 -12.981 1.00 96.12 82 ASN A CA 1
ATOM 680 C C . ASN A 1 82 ? 11.581 13.360 -14.196 1.00 96.12 82 ASN A C 1
ATOM 682 O O . ASN A 1 82 ? 12.785 13.121 -14.085 1.00 96.12 82 ASN A O 1
ATOM 686 N N . ASN A 1 83 ? 11.047 13.736 -15.362 1.00 93.88 83 ASN A N 1
ATOM 687 C CA . ASN A 1 83 ? 11.820 13.810 -16.608 1.00 93.88 83 ASN A CA 1
ATOM 688 C C . ASN A 1 83 ? 12.959 14.843 -16.580 1.00 93.88 83 ASN A C 1
ATOM 690 O O . ASN A 1 83 ? 13.963 14.651 -17.266 1.00 93.88 83 ASN A O 1
ATOM 694 N N . SER A 1 84 ? 12.827 15.921 -15.808 1.00 94.81 84 SER A N 1
ATOM 695 C CA . SER A 1 84 ? 13.835 16.984 -15.744 1.00 94.81 84 SER A CA 1
ATOM 696 C C . SER A 1 84 ? 15.024 16.587 -14.877 1.00 94.81 84 SER A C 1
ATOM 698 O O . SER A 1 84 ? 16.164 16.859 -15.243 1.00 94.81 84 SER A O 1
ATOM 700 N N . THR A 1 85 ? 14.771 15.940 -13.736 1.00 95.06 85 THR A N 1
ATOM 701 C CA . THR A 1 85 ? 15.833 15.522 -12.806 1.00 95.06 85 THR A CA 1
ATOM 702 C C . THR A 1 85 ? 16.334 14.100 -13.058 1.00 95.06 85 THR A C 1
ATOM 704 O O . THR A 1 85 ? 17.379 13.740 -12.525 1.00 95.06 85 THR A O 1
ATOM 707 N N . GLN A 1 86 ? 15.622 13.316 -13.881 1.00 95.00 86 GLN A N 1
ATOM 708 C CA . GLN A 1 86 ? 15.862 11.886 -14.116 1.00 95.00 86 GLN A CA 1
ATOM 709 C C . GLN A 1 86 ? 15.868 11.066 -12.812 1.00 95.00 86 GLN A C 1
ATOM 711 O O . GLN A 1 86 ? 16.685 10.164 -12.641 1.00 95.00 86 GLN A O 1
ATOM 716 N N . LYS A 1 87 ? 14.964 11.392 -11.882 1.00 96.06 87 LYS A N 1
ATOM 717 C CA . LYS A 1 87 ? 14.866 10.777 -10.548 1.00 96.06 87 LYS A CA 1
ATOM 718 C C . LYS A 1 87 ? 13.440 10.327 -10.234 1.00 96.06 87 LYS A C 1
ATOM 720 O O . LYS A 1 87 ? 12.487 10.803 -10.854 1.00 96.06 87 LYS A O 1
ATOM 725 N N . PHE A 1 88 ? 13.328 9.428 -9.259 1.00 96.88 88 PHE A N 1
ATOM 726 C CA . PHE A 1 88 ? 12.070 8.891 -8.744 1.00 96.88 88 PHE A CA 1
ATOM 727 C C . PHE A 1 88 ? 11.730 9.506 -7.390 1.00 96.88 88 PHE A C 1
ATOM 729 O O . PHE A 1 88 ? 12.621 9.673 -6.558 1.00 96.88 88 PHE A O 1
ATOM 736 N N . TYR A 1 89 ? 10.449 9.796 -7.179 1.00 96.44 89 TYR A N 1
ATOM 737 C CA . TYR A 1 89 ? 9.937 10.402 -5.954 1.00 96.44 89 TYR A CA 1
ATOM 738 C C . TYR A 1 89 ? 8.645 9.721 -5.520 1.00 96.44 89 TYR A C 1
ATOM 740 O O . TYR A 1 89 ? 7.853 9.307 -6.370 1.00 96.44 89 TYR A O 1
ATOM 748 N N . TRP A 1 90 ? 8.431 9.617 -4.212 1.00 94.31 90 TRP A N 1
ATOM 749 C CA . TRP A 1 90 ? 7.133 9.236 -3.659 1.00 94.31 90 TRP A CA 1
ATOM 750 C C . TRP A 1 90 ? 6.106 10.343 -3.928 1.00 94.31 90 TRP A C 1
ATOM 752 O O . TRP A 1 90 ? 6.425 11.529 -3.813 1.00 94.31 90 TRP A O 1
ATOM 762 N N . ASP A 1 91 ? 4.882 9.964 -4.296 1.00 87.31 91 ASP A N 1
ATOM 763 C CA . ASP A 1 91 ? 3.798 10.899 -4.642 1.00 87.31 91 ASP A CA 1
ATOM 764 C C . ASP A 1 91 ? 3.353 11.683 -3.389 1.00 87.31 91 ASP A C 1
ATOM 766 O O . ASP A 1 91 ? 3.086 12.886 -3.448 1.00 87.31 91 ASP A O 1
ATOM 770 N N . ARG A 1 92 ? 3.343 11.033 -2.212 1.00 82.50 92 ARG A N 1
ATOM 771 C CA . ARG A 1 92 ? 2.833 11.639 -0.968 1.00 82.50 92 ARG A CA 1
ATOM 772 C C . ARG A 1 92 ? 3.757 12.654 -0.302 1.00 82.50 92 ARG A C 1
ATOM 774 O O . ARG A 1 92 ? 3.266 13.688 0.156 1.00 82.50 92 ARG A O 1
ATOM 781 N N . ASP A 1 93 ? 5.053 12.369 -0.194 1.00 84.12 93 ASP A N 1
ATOM 782 C CA . ASP A 1 93 ? 6.005 13.216 0.548 1.00 84.12 93 ASP A CA 1
ATOM 783 C C . ASP A 1 93 ? 7.051 13.915 -0.344 1.00 84.12 93 ASP A C 1
ATOM 785 O O . ASP A 1 93 ? 7.788 14.797 0.120 1.00 84.12 93 ASP A O 1
ATOM 789 N N . GLY A 1 94 ? 7.097 13.556 -1.633 1.00 90.56 94 GLY A N 1
ATOM 790 C CA . GLY A 1 94 ? 8.021 14.109 -2.618 1.00 90.56 94 GLY A CA 1
ATOM 791 C C . GLY A 1 94 ? 9.494 13.770 -2.372 1.00 90.56 94 GLY A C 1
ATOM 792 O O . GLY A 1 94 ? 10.359 14.430 -2.956 1.00 90.56 94 GLY A O 1
ATOM 793 N N . GLN A 1 95 ? 9.806 12.805 -1.503 1.00 93.25 95 GLN A N 1
ATOM 794 C CA . GLN A 1 95 ? 11.175 12.381 -1.211 1.00 93.25 95 GLN A CA 1
ATOM 795 C C . GLN A 1 95 ? 11.654 11.300 -2.185 1.00 93.25 95 GLN A C 1
ATOM 797 O O . GLN A 1 95 ? 10.868 10.565 -2.781 1.00 93.25 95 GLN A O 1
ATOM 802 N N . GLU A 1 96 ? 12.975 11.206 -2.352 1.00 95.44 96 GLU A N 1
ATOM 803 C CA . GLU A 1 96 ? 13.598 10.101 -3.089 1.00 95.44 96 GLU A CA 1
ATOM 804 C C . GLU A 1 96 ? 13.634 8.836 -2.210 1.00 95.44 96 GLU A C 1
ATOM 806 O O . GLU A 1 96 ? 13.872 8.945 -1.002 1.00 95.44 96 GLU A O 1
ATOM 811 N N . PRO A 1 97 ? 13.479 7.628 -2.784 1.00 95.69 97 PRO A N 1
ATOM 812 C CA . PRO A 1 97 ? 13.650 6.391 -2.030 1.00 95.69 97 PRO A CA 1
ATOM 813 C C . PRO A 1 97 ? 15.052 6.270 -1.435 1.00 95.69 97 PRO A C 1
ATOM 815 O O . PRO A 1 97 ? 16.043 6.684 -2.046 1.00 95.69 97 PRO A O 1
ATOM 818 N N . LEU A 1 98 ? 15.151 5.626 -0.270 1.00 94.75 98 LEU A N 1
ATOM 819 C CA . LEU A 1 98 ? 16.443 5.343 0.350 1.00 94.75 98 LEU A CA 1
ATOM 820 C C . LEU A 1 98 ? 17.302 4.485 -0.584 1.00 94.75 98 LEU A C 1
ATOM 822 O O . LEU A 1 98 ? 16.828 3.519 -1.182 1.00 94.75 98 LEU A O 1
ATOM 826 N N . SER A 1 99 ? 18.598 4.790 -0.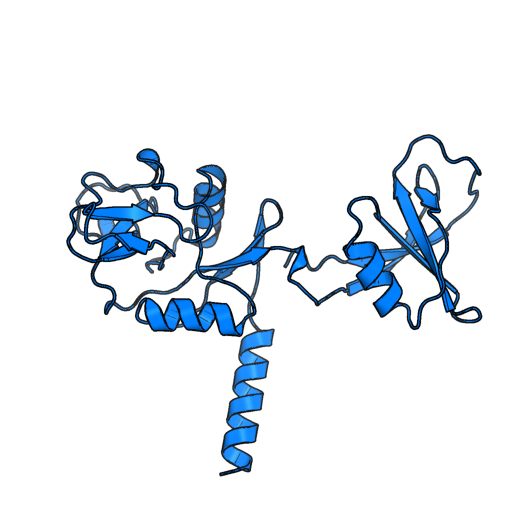665 1.00 93.56 99 SER A N 1
ATOM 827 C CA . SER A 1 99 ? 19.534 4.034 -1.508 1.00 93.56 99 SER A CA 1
ATOM 828 C C . SER A 1 99 ? 19.605 2.546 -1.143 1.00 93.56 99 SER A C 1
ATOM 830 O O . SER A 1 99 ? 19.868 1.725 -2.015 1.00 93.56 99 SER A O 1
ATOM 832 N N . SER A 1 100 ? 19.320 2.188 0.115 1.00 93.81 100 SER A N 1
ATOM 833 C CA . SER A 1 100 ? 19.250 0.806 0.610 1.00 93.81 100 SER A CA 1
ATOM 834 C C . SER A 1 100 ? 18.092 -0.014 0.040 1.00 93.81 100 SER A C 1
ATOM 836 O O . SER A 1 100 ? 18.140 -1.242 0.093 1.00 93.81 100 SER A O 1
ATOM 838 N N . MET A 1 101 ? 17.058 0.640 -0.495 1.00 95.75 101 MET A N 1
ATOM 839 C CA . MET A 1 101 ? 15.873 -0.034 -1.029 1.00 95.75 101 MET A CA 1
ATOM 840 C C . MET A 1 101 ? 16.068 -0.522 -2.468 1.00 95.75 101 MET A C 1
ATOM 842 O O . MET A 1 101 ? 15.298 -1.365 -2.927 1.00 95.75 101 MET A O 1
ATOM 846 N N . TRP A 1 102 ? 17.068 -0.009 -3.185 1.00 95.19 102 TRP A N 1
ATOM 847 C CA . TRP A 1 102 ? 17.327 -0.337 -4.587 1.00 95.19 102 TRP A CA 1
ATOM 848 C C . TRP A 1 102 ? 18.177 -1.597 -4.747 1.00 95.19 102 TRP A C 1
ATOM 850 O O . TRP A 1 102 ? 19.036 -1.900 -3.917 1.00 95.19 102 TRP A O 1
ATOM 860 N N . MET A 1 103 ? 17.959 -2.328 -5.843 1.00 93.88 103 MET A N 1
ATOM 861 C CA . MET A 1 103 ? 18.901 -3.359 -6.280 1.00 93.88 103 MET A CA 1
ATOM 862 C C . MET A 1 103 ? 20.247 -2.740 -6.652 1.00 93.88 103 MET A C 1
ATOM 864 O O . MET A 1 103 ? 20.363 -1.550 -6.963 1.00 93.88 103 MET A O 1
ATOM 868 N N . THR A 1 104 ? 21.276 -3.582 -6.677 1.00 89.94 104 THR A N 1
ATOM 869 C CA . THR A 1 104 ? 22.586 -3.181 -7.178 1.00 89.94 104 THR A CA 1
ATOM 870 C C . THR A 1 104 ? 22.448 -2.620 -8.597 1.00 89.94 104 THR A C 1
ATOM 872 O O . THR A 1 104 ? 21.893 -3.278 -9.473 1.00 89.94 104 THR A O 1
ATOM 875 N N . SER A 1 105 ? 22.972 -1.411 -8.821 1.00 89.62 105 SER A N 1
ATOM 876 C CA . SER A 1 105 ? 22.923 -0.699 -10.111 1.00 89.62 105 SER A CA 1
ATOM 877 C C . SER A 1 105 ? 21.541 -0.201 -10.559 1.00 89.62 105 SER A C 1
ATOM 879 O O . SER A 1 105 ? 21.407 0.202 -11.712 1.00 89.62 105 SER A O 1
ATOM 881 N N . GLU A 1 106 ? 20.549 -0.163 -9.670 1.00 93.25 106 GLU A N 1
ATOM 882 C CA . GLU A 1 106 ? 19.278 0.535 -9.893 1.00 93.25 106 GLU A CA 1
ATOM 883 C C . GLU A 1 106 ? 19.261 1.916 -9.196 1.00 93.25 106 GLU A C 1
ATOM 885 O O . GLU A 1 106 ? 19.941 2.101 -8.181 1.00 93.25 106 GLU A O 1
ATOM 890 N N . PRO A 1 107 ? 18.480 2.890 -9.701 1.00 94.31 107 PRO A N 1
ATOM 891 C CA . PRO A 1 107 ? 17.795 2.857 -10.994 1.00 94.31 107 PRO A CA 1
ATOM 892 C C . PRO A 1 107 ? 18.784 2.935 -12.172 1.00 94.31 107 PRO A C 1
ATOM 894 O O . PRO A 1 107 ? 19.714 3.745 -12.161 1.00 94.31 107 PRO A O 1
ATOM 897 N N . ASN A 1 108 ? 18.574 2.116 -13.205 1.00 93.50 108 ASN A N 1
ATOM 898 C CA . ASN A 1 108 ? 19.351 2.128 -14.457 1.00 93.50 108 ASN A CA 1
ATOM 899 C C . ASN A 1 108 ? 18.633 2.841 -15.618 1.00 93.50 108 ASN A C 1
ATOM 901 O O . ASN A 1 108 ? 19.195 2.959 -16.711 1.00 93.50 108 ASN A O 1
ATOM 905 N N . LEU A 1 109 ? 17.420 3.350 -15.375 1.00 94.31 109 LEU A N 1
ATOM 906 C CA . LEU A 1 109 ? 16.580 4.073 -16.332 1.00 94.31 109 LEU A CA 1
ATOM 907 C C . LEU A 1 109 ? 16.147 3.233 -17.550 1.00 94.31 109 LEU A C 1
ATOM 909 O O . LEU A 1 109 ? 15.872 3.792 -18.618 1.00 94.31 109 LEU A O 1
ATOM 913 N N . SER A 1 110 ? 16.037 1.912 -17.395 1.00 93.00 110 SER A N 1
ATOM 914 C CA . SER A 1 110 ? 15.384 1.014 -18.357 1.00 93.00 110 SER A CA 1
ATOM 915 C C . SER A 1 110 ? 13.905 1.358 -18.575 1.00 93.00 110 SER A C 1
ATOM 917 O O . SER A 1 110 ? 13.368 1.142 -19.665 1.00 93.00 110 SER A O 1
ATOM 919 N N . GLY A 1 111 ? 13.249 1.953 -17.576 1.00 95.69 111 GLY A N 1
ATOM 920 C CA . GLY A 1 111 ? 11.895 2.476 -17.676 1.00 95.69 111 GLY A CA 1
ATOM 921 C C . GLY A 1 111 ? 11.586 3.574 -16.662 1.00 95.69 111 GLY A C 1
ATOM 922 O O . GLY A 1 111 ? 12.468 4.138 -16.018 1.00 95.69 111 GLY A O 1
ATOM 923 N N . ARG A 1 112 ? 10.306 3.963 -16.604 1.00 97.19 112 ARG A N 1
ATOM 924 C CA . ARG A 1 112 ? 9.817 5.109 -15.809 1.00 97.19 112 ARG A CA 1
ATOM 925 C C . ARG A 1 112 ? 8.872 4.708 -14.674 1.00 97.19 112 ARG A C 1
ATOM 927 O O . ARG A 1 112 ? 8.308 5.582 -14.034 1.00 97.19 112 ARG A O 1
ATOM 934 N N . CYS A 1 113 ? 8.708 3.410 -14.437 1.00 97.88 113 CYS A N 1
ATOM 935 C CA . CYS A 1 113 ? 7.907 2.864 -13.346 1.00 97.88 113 CYS A CA 1
ATOM 936 C C . CYS A 1 113 ? 8.764 1.908 -12.522 1.00 97.88 113 CYS A C 1
ATOM 938 O O . CYS A 1 113 ? 9.712 1.332 -13.051 1.00 97.88 113 CYS A O 1
ATOM 940 N N . VAL A 1 114 ? 8.432 1.717 -11.247 1.00 97.69 114 VAL A N 1
ATOM 941 C CA . VAL A 1 114 ? 9.267 0.943 -10.320 1.00 97.69 114 VAL A CA 1
ATOM 942 C C . VAL A 1 114 ? 8.508 -0.259 -9.787 1.00 97.69 114 VAL A C 1
ATOM 944 O O . VAL A 1 114 ? 7.309 -0.196 -9.510 1.00 97.69 114 VAL A O 1
ATOM 947 N N . ARG A 1 115 ? 9.221 -1.374 -9.651 1.00 97.50 115 ARG A N 1
ATOM 948 C CA . ARG A 1 115 ? 8.699 -2.628 -9.111 1.00 97.50 115 ARG A CA 1
ATOM 949 C C . ARG A 1 115 ? 9.588 -3.154 -7.992 1.00 97.50 115 ARG A C 1
ATOM 951 O O . ARG A 1 115 ? 10.793 -2.924 -7.999 1.00 97.50 115 ARG A O 1
ATOM 958 N N . LEU A 1 116 ? 8.995 -3.929 -7.092 1.00 97.75 116 LEU A N 1
ATOM 959 C CA . LEU A 1 116 ? 9.703 -4.858 -6.224 1.00 97.75 116 LEU A CA 1
ATOM 960 C C . LEU A 1 116 ? 9.956 -6.163 -6.967 1.00 97.75 116 LEU A C 1
ATOM 962 O O . LEU A 1 116 ? 9.024 -6.782 -7.501 1.00 97.75 116 LEU A O 1
ATOM 966 N N . ALA A 1 117 ? 11.212 -6.593 -6.956 1.00 95.69 117 ALA A N 1
ATOM 967 C CA . ALA A 1 117 ? 11.637 -7.882 -7.476 1.00 95.69 117 ALA A CA 1
ATOM 968 C C . ALA A 1 117 ? 12.944 -8.345 -6.838 1.00 95.69 117 ALA A C 1
ATOM 970 O O . ALA A 1 117 ? 13.677 -7.559 -6.243 1.00 95.69 117 ALA A O 1
ATOM 971 N N . THR A 1 118 ? 13.237 -9.630 -6.984 1.00 93.31 118 THR A N 1
ATOM 972 C CA . THR A 1 118 ? 14.550 -10.187 -6.668 1.00 93.31 118 THR A CA 1
ATOM 973 C C . THR A 1 118 ? 15.525 -9.965 -7.823 1.00 93.31 118 THR A C 1
ATOM 975 O O . THR A 1 118 ? 15.119 -9.834 -8.983 1.00 93.31 118 THR A O 1
ATOM 978 N N . GLU A 1 119 ? 16.825 -9.988 -7.532 1.00 88.62 119 GLU A N 1
ATOM 979 C CA . GLU A 1 119 ? 17.868 -9.887 -8.563 1.00 88.62 119 GLU A CA 1
ATOM 980 C C . GLU A 1 119 ? 17.743 -11.024 -9.604 1.00 88.62 119 GLU A C 1
ATOM 982 O O . GLU A 1 119 ? 17.843 -10.802 -10.812 1.00 88.62 119 GLU A O 1
ATOM 987 N N . ALA A 1 120 ? 17.353 -12.228 -9.163 1.00 87.75 120 ALA A N 1
ATOM 988 C CA . ALA A 1 120 ? 17.039 -13.352 -10.050 1.00 87.75 120 ALA A CA 1
ATOM 989 C C . ALA A 1 120 ? 15.891 -13.043 -11.031 1.00 87.75 120 ALA A C 1
ATOM 991 O O . ALA A 1 120 ? 15.980 -13.377 -12.212 1.00 87.75 120 ALA A O 1
ATOM 992 N N . GLN A 1 121 ? 14.831 -12.377 -10.569 1.00 89.88 121 GLN A N 1
ATOM 993 C CA . GLN A 1 121 ? 13.722 -11.939 -11.423 1.00 89.88 121 GLN A CA 1
ATOM 994 C C . GLN A 1 121 ? 14.115 -10.787 -12.360 1.00 89.88 121 GLN A C 1
ATOM 996 O O . GLN A 1 121 ? 13.506 -10.631 -13.417 1.00 89.88 121 GLN A O 1
ATOM 1001 N N . ALA A 1 122 ? 15.105 -9.977 -11.978 1.00 86.44 122 ALA A N 1
ATOM 1002 C CA . ALA A 1 122 ? 15.652 -8.897 -12.795 1.00 86.44 122 ALA A CA 1
ATOM 1003 C C . ALA A 1 122 ? 16.727 -9.371 -13.793 1.00 86.44 122 ALA A C 1
ATOM 1005 O O . ALA A 1 122 ? 17.142 -8.596 -14.651 1.00 86.44 122 ALA A O 1
ATOM 1006 N N . GLY A 1 123 ? 17.169 -10.631 -13.715 1.00 83.19 123 GLY A N 1
ATOM 1007 C CA . GLY A 1 123 ? 18.243 -11.158 -14.561 1.00 83.19 123 GLY A CA 1
ATOM 1008 C C . GLY A 1 123 ? 19.630 -10.616 -14.198 1.00 83.19 123 GLY A C 1
ATOM 1009 O O . GLY A 1 123 ? 20.569 -10.772 -14.979 1.00 83.19 123 GLY A O 1
ATOM 1010 N N . THR A 1 124 ? 19.772 -9.999 -13.024 1.00 72.44 124 THR A N 1
ATOM 1011 C CA . THR A 1 124 ? 21.038 -9.514 -12.474 1.00 72.44 124 THR A CA 1
ATOM 1012 C C . THR A 1 124 ? 21.551 -10.587 -11.513 1.00 72.44 124 THR A C 1
ATOM 1014 O O . THR A 1 124 ? 20.919 -10.952 -10.533 1.00 72.44 124 THR A O 1
ATOM 1017 N N . SER A 1 125 ? 22.646 -11.258 -11.847 1.00 69.12 125 SER A N 1
ATOM 1018 C CA . SER A 1 125 ? 23.094 -12.431 -11.091 1.00 69.12 125 SER A CA 1
ATOM 1019 C C . SER A 1 125 ? 23.666 -12.074 -9.711 1.00 69.12 125 SER A C 1
ATOM 1021 O O . SER A 1 125 ? 24.834 -11.706 -9.631 1.00 69.12 125 SER A O 1
ATOM 1023 N N . SER A 1 126 ? 22.903 -12.305 -8.635 1.00 57.50 126 SER A N 1
ATOM 1024 C CA . SER A 1 126 ? 23.383 -12.822 -7.342 1.00 57.50 126 SER A CA 1
ATOM 1025 C C . SER A 1 126 ? 22.202 -13.389 -6.528 1.00 57.50 126 SER A C 1
ATOM 1027 O O . SER A 1 126 ? 21.095 -12.865 -6.552 1.00 57.50 126 SER A O 1
ATOM 1029 N N . GLY A 1 127 ? 22.392 -14.542 -5.881 1.00 54.38 127 GLY A N 1
ATOM 1030 C CA . GLY A 1 127 ? 21.335 -15.395 -5.310 1.00 54.38 127 GLY A CA 1
ATOM 1031 C C . GLY A 1 127 ? 20.554 -14.849 -4.104 1.00 54.38 127 GLY A C 1
ATOM 1032 O O . GLY A 1 127 ? 20.068 -15.648 -3.304 1.00 54.38 127 GLY A O 1
ATOM 1033 N N . ALA A 1 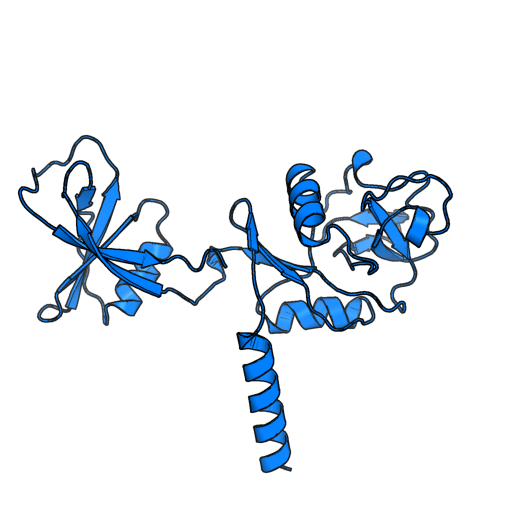128 ? 20.440 -13.531 -3.930 1.00 66.06 128 ALA A N 1
ATOM 1034 C CA . ALA A 1 128 ? 19.615 -12.946 -2.883 1.00 66.06 128 ALA A CA 1
ATOM 1035 C C . ALA A 1 128 ? 18.132 -13.008 -3.287 1.00 66.06 128 ALA A C 1
ATOM 1037 O O . ALA A 1 128 ? 17.673 -12.286 -4.172 1.00 66.06 128 ALA A O 1
ATOM 1038 N N . ASN A 1 129 ? 17.359 -13.855 -2.604 1.00 79.50 129 ASN A N 1
ATOM 1039 C CA . ASN A 1 129 ? 15.899 -13.914 -2.730 1.00 79.50 129 ASN A CA 1
ATOM 1040 C C . ASN A 1 129 ? 15.222 -12.745 -1.985 1.00 79.50 129 ASN A C 1
ATOM 1042 O O . ASN A 1 129 ? 14.275 -12.937 -1.226 1.00 79.50 129 ASN A O 1
ATOM 1046 N N . THR A 1 130 ? 15.762 -11.538 -2.148 1.00 91.44 130 THR A N 1
ATOM 1047 C CA . THR A 1 130 ? 15.328 -10.333 -1.444 1.00 91.44 130 THR A CA 1
ATOM 1048 C C . THR A 1 130 ? 14.656 -9.402 -2.437 1.00 91.44 130 THR A C 1
ATOM 1050 O O . THR A 1 130 ? 15.264 -9.019 -3.432 1.00 91.44 130 THR A O 1
ATOM 1053 N N . PHE A 1 131 ? 13.413 -9.015 -2.161 1.00 95.75 131 PHE A N 1
ATOM 1054 C CA . PHE A 1 131 ? 12.699 -8.040 -2.981 1.00 95.75 131 PHE A CA 1
ATOM 1055 C C . PHE A 1 131 ? 13.255 -6.633 -2.754 1.00 95.75 131 PHE A C 1
ATOM 1057 O O . PHE A 1 131 ? 13.239 -6.131 -1.629 1.00 95.75 131 PHE A O 1
ATOM 1064 N N . LEU A 1 132 ? 13.743 -6.005 -3.813 1.00 96.06 132 LEU A N 1
ATOM 1065 C CA . LEU A 1 132 ? 14.303 -4.655 -3.843 1.00 96.06 132 LEU A CA 1
ATOM 1066 C C . LEU A 1 132 ? 13.681 -3.878 -5.011 1.00 96.06 132 LEU A C 1
ATOM 1068 O O . LEU A 1 132 ? 13.056 -4.466 -5.899 1.00 96.06 132 LEU A O 1
ATOM 1072 N N . LEU A 1 133 ? 13.822 -2.555 -4.989 1.00 97.06 133 LEU A N 1
ATOM 1073 C CA . LEU A 1 133 ? 13.339 -1.673 -6.044 1.00 97.06 133 LEU A CA 1
ATOM 1074 C C . LEU A 1 133 ? 14.207 -1.810 -7.299 1.00 97.06 133 LEU A C 1
ATOM 1076 O O . LEU A 1 133 ? 15.436 -1.847 -7.222 1.00 97.06 133 LEU A O 1
ATOM 1080 N N . GLY A 1 134 ? 13.555 -1.832 -8.457 1.00 96.44 134 GLY A N 1
ATOM 1081 C CA . GLY A 1 134 ? 14.192 -1.654 -9.759 1.00 96.44 134 GLY A CA 1
ATOM 1082 C C . GLY A 1 134 ? 13.232 -1.014 -10.745 1.00 96.44 134 GLY A C 1
ATOM 1083 O O . GLY A 1 134 ? 12.022 -1.277 -10.705 1.00 96.44 134 GLY A O 1
ATOM 1084 N N . ASP A 1 135 ? 13.751 -0.148 -11.609 1.00 97.00 135 ASP A N 1
ATOM 1085 C CA . ASP A 1 135 ? 12.923 0.493 -12.620 1.00 97.00 135 ASP A CA 1
ATOM 1086 C C . ASP A 1 135 ? 12.639 -0.447 -13.804 1.00 97.00 135 ASP A C 1
ATOM 1088 O O . ASP A 1 135 ? 13.331 -1.439 -14.046 1.00 97.00 135 ASP A O 1
ATOM 1092 N N . HIS A 1 136 ? 11.513 -0.219 -14.481 1.00 96.69 136 HIS A N 1
ATOM 1093 C CA . HIS A 1 136 ? 11.076 -1.031 -15.609 1.00 96.69 136 HIS A CA 1
ATOM 1094 C C . HIS A 1 136 ? 10.021 -0.318 -16.469 1.00 96.69 136 HIS A C 1
ATOM 1096 O O . HIS A 1 136 ? 9.417 0.689 -16.080 1.00 96.69 136 HIS A O 1
ATOM 1102 N N . TYR A 1 137 ? 9.760 -0.853 -17.666 1.00 97.75 137 TYR A N 1
ATOM 1103 C CA . TYR A 1 137 ? 8.729 -0.335 -18.568 1.00 97.75 137 TYR A CA 1
ATOM 1104 C C . TYR A 1 137 ? 7.339 -0.391 -17.926 1.00 97.75 137 TYR A C 1
ATOM 1106 O O . TYR A 1 137 ? 6.858 -1.475 -17.595 1.00 97.75 137 TYR A O 1
ATOM 1114 N N . CYS A 1 138 ? 6.651 0.750 -17.852 1.00 98.12 138 CYS A N 1
ATOM 1115 C CA . CYS A 1 138 ? 5.306 0.881 -17.275 1.00 98.12 138 CYS A CA 1
ATOM 1116 C C . CYS A 1 138 ? 4.246 -0.025 -17.926 1.00 98.12 138 CYS A C 1
ATOM 1118 O O . CYS A 1 138 ? 3.252 -0.376 -17.295 1.00 98.12 138 CYS A O 1
ATOM 1120 N N . THR A 1 139 ? 4.467 -0.431 -19.181 1.00 98.12 139 THR A N 1
ATOM 1121 C CA . THR A 1 139 ? 3.599 -1.336 -19.953 1.00 98.12 139 THR A CA 1
ATOM 1122 C C . THR A 1 139 ? 3.741 -2.811 -19.571 1.00 98.12 139 THR A C 1
ATOM 1124 O O . THR A 1 139 ? 2.980 -3.642 -20.066 1.00 98.12 139 THR A O 1
ATOM 1127 N N . SER A 1 140 ? 4.705 -3.151 -18.712 1.00 98.12 140 SER A N 1
ATOM 1128 C CA . SER A 1 140 ? 4.922 -4.523 -18.232 1.00 98.12 140 SER A CA 1
ATOM 1129 C C . SER A 1 140 ? 3.754 -5.005 -17.379 1.00 98.12 140 SER A C 1
ATOM 1131 O O . SER A 1 140 ? 2.942 -4.206 -16.937 1.00 98.12 140 SER A O 1
ATOM 1133 N N . SER A 1 141 ? 3.647 -6.310 -17.138 1.00 98.12 141 SER A N 1
ATOM 1134 C CA . SER A 1 141 ? 2.515 -6.874 -16.397 1.00 98.12 141 SER A CA 1
ATOM 1135 C C . SER A 1 141 ? 2.967 -7.491 -15.078 1.00 98.12 141 SER A C 1
ATOM 1137 O O . SER A 1 141 ? 3.559 -8.572 -15.064 1.00 98.12 141 SER A O 1
ATOM 1139 N N . TYR A 1 142 ? 2.659 -6.816 -13.971 1.00 98.31 142 TYR A N 1
ATOM 1140 C CA . TYR A 1 142 ? 3.010 -7.232 -12.610 1.00 98.31 142 TYR A CA 1
ATOM 1141 C C . TYR A 1 142 ? 1.797 -7.154 -11.689 1.00 98.31 142 TYR A C 1
ATOM 1143 O O . TYR A 1 142 ? 0.789 -6.531 -12.027 1.00 98.31 142 TYR A O 1
ATOM 1151 N N . ARG A 1 143 ? 1.870 -7.825 -10.535 1.00 98.06 143 ARG A N 1
ATOM 1152 C CA . ARG A 1 143 ? 0.858 -7.651 -9.486 1.00 98.06 143 ARG A CA 1
ATOM 1153 C C . ARG A 1 143 ? 1.042 -6.287 -8.828 1.00 98.06 143 ARG A C 1
ATOM 1155 O O . ARG A 1 143 ? 2.026 -5.595 -9.074 1.00 98.06 143 ARG A O 1
ATOM 1162 N N . VAL A 1 144 ? 0.106 -5.907 -7.970 1.00 97.81 144 VAL A N 1
ATOM 1163 C CA . VAL A 1 144 ? 0.199 -4.658 -7.214 1.00 97.81 144 VAL A CA 1
ATOM 1164 C C . VAL A 1 144 ? -0.121 -4.893 -5.752 1.00 97.81 144 VAL A C 1
ATOM 1166 O O . VAL A 1 144 ? -0.983 -5.712 -5.418 1.00 97.81 144 VAL A O 1
ATOM 1169 N N . ILE A 1 145 ? 0.601 -4.171 -4.905 1.00 97.94 145 ILE A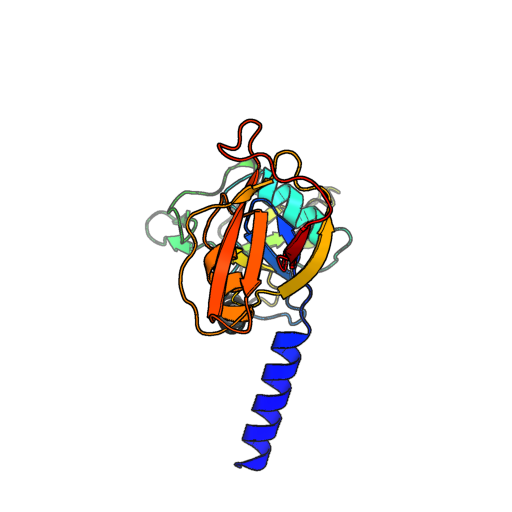 N 1
ATOM 1170 C CA . ILE A 1 145 ? 0.311 -4.046 -3.486 1.00 97.94 145 ILE A CA 1
ATOM 1171 C C . ILE A 1 145 ? -0.402 -2.710 -3.316 1.00 97.94 145 ILE A C 1
ATOM 1173 O O . ILE A 1 145 ? 0.097 -1.674 -3.757 1.00 97.94 145 ILE A O 1
ATOM 1177 N N . CYS A 1 146 ? -1.598 -2.755 -2.747 1.00 96.19 146 CYS A N 1
ATOM 1178 C CA . CYS A 1 146 ? -2.381 -1.572 -2.432 1.00 96.19 146 CYS A CA 1
ATOM 1179 C C . CYS A 1 146 ? -2.285 -1.286 -0.942 1.00 96.19 146 CYS A C 1
ATOM 1181 O O . CYS A 1 146 ? -2.297 -2.219 -0.141 1.00 96.19 146 CYS A O 1
ATOM 1183 N N . GLU A 1 147 ? -2.265 -0.012 -0.589 1.00 94.44 147 GLU A N 1
ATOM 1184 C CA . GLU A 1 147 ? -2.074 0.480 0.765 1.00 94.44 147 GLU A CA 1
ATOM 1185 C C . GLU A 1 147 ? -3.132 1.550 1.096 1.00 94.44 147 GLU A C 1
ATOM 1187 O O . GLU A 1 147 ? -3.582 2.299 0.224 1.00 94.44 147 GLU A O 1
AT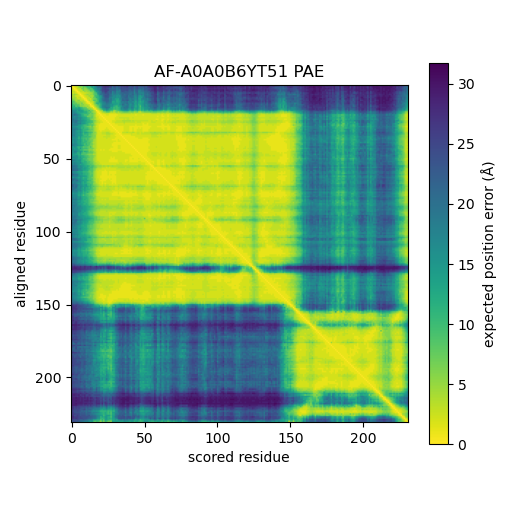OM 1192 N N . LYS A 1 148 ? -3.597 1.594 2.347 1.00 90.25 148 LYS A N 1
ATOM 1193 C CA . LYS A 1 148 ? -4.460 2.662 2.873 1.00 90.25 148 LYS A CA 1
ATOM 1194 C C . LYS A 1 148 ? -4.301 2.819 4.379 1.00 90.25 148 LYS A C 1
ATOM 1196 O O . LYS A 1 148 ? -4.114 1.834 5.081 1.00 90.25 148 LYS A O 1
ATOM 1201 N N . ASN A 1 149 ? -4.509 4.024 4.894 1.00 85.38 149 ASN A N 1
ATOM 1202 C CA . ASN A 1 149 ? -4.574 4.262 6.338 1.00 85.38 149 ASN A CA 1
ATOM 1203 C C . ASN A 1 149 ? -5.730 3.485 6.988 1.00 85.38 149 ASN A C 1
ATOM 1205 O O . ASN A 1 149 ? -6.834 3.419 6.434 1.00 85.38 149 ASN A O 1
ATOM 1209 N N . VAL A 1 150 ? -5.518 2.985 8.209 1.00 73.12 150 VAL A N 1
ATOM 1210 C CA . VAL A 1 150 ? -6.556 2.310 9.017 1.00 73.12 150 VAL A CA 1
ATOM 1211 C C . VAL A 1 150 ? -7.790 3.207 9.215 1.00 73.12 150 VAL A C 1
ATOM 1213 O O . VAL A 1 150 ? -8.923 2.727 9.168 1.00 73.12 150 VAL A O 1
ATOM 1216 N N . ASP A 1 151 ? -7.603 4.526 9.321 1.00 64.56 151 ASP A N 1
ATOM 1217 C CA . ASP A 1 151 ? -8.696 5.500 9.467 1.00 64.56 151 ASP A CA 1
ATOM 1218 C C . ASP A 1 151 ? -9.588 5.623 8.210 1.00 64.56 151 ASP A C 1
ATOM 1220 O O . ASP A 1 151 ? -10.721 6.106 8.299 1.00 64.56 151 ASP A O 1
ATOM 1224 N N . MET A 1 152 ? -9.110 5.164 7.044 1.00 60.16 152 MET A N 1
ATOM 1225 C CA . MET A 1 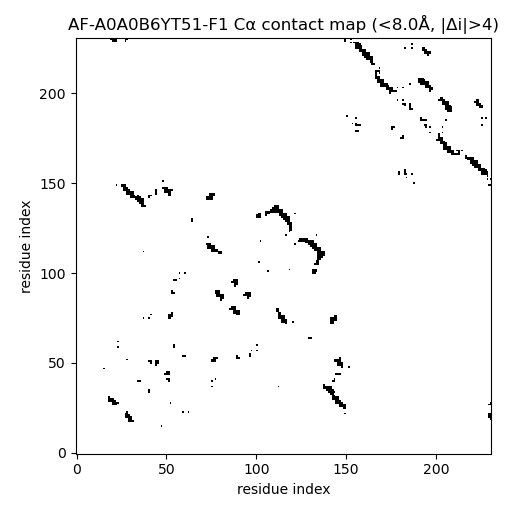152 ? -9.877 5.124 5.789 1.00 60.16 152 MET A CA 1
ATOM 1226 C C . MET A 1 152 ? -10.748 3.862 5.657 1.00 60.16 152 MET A C 1
ATOM 1228 O O . MET A 1 152 ? -11.488 3.715 4.683 1.00 60.16 152 MET A O 1
ATOM 1232 N N . MET A 1 153 ? -10.719 2.949 6.636 1.00 58.34 153 MET A N 1
ATOM 1233 C CA . MET A 1 153 ? -11.599 1.781 6.660 1.00 58.34 153 MET A CA 1
ATOM 1234 C C . MET A 1 153 ? -12.929 2.101 7.350 1.00 58.34 153 MET A C 1
ATOM 1236 O O . MET A 1 153 ? -13.057 2.094 8.570 1.00 58.34 153 MET A O 1
ATOM 1240 N N . GLU A 1 154 ? -13.982 2.318 6.560 1.00 55.44 154 GLU A N 1
ATOM 1241 C CA . GLU A 1 154 ? -15.341 2.552 7.079 1.00 55.44 154 GLU A CA 1
ATOM 1242 C C . GLU A 1 154 ? -16.006 1.309 7.725 1.00 55.44 154 GLU A C 1
ATOM 1244 O O . GLU A 1 154 ? -17.138 1.386 8.229 1.00 55.44 154 GLU A O 1
ATOM 1249 N N . ALA A 1 155 ? -15.326 0.155 7.735 1.00 54.69 155 ALA A N 1
ATOM 1250 C CA . ALA A 1 155 ? -15.817 -1.105 8.290 1.00 54.69 155 ALA A CA 1
ATOM 1251 C C . ALA A 1 155 ? -15.513 -1.203 9.790 1.00 54.69 155 ALA A C 1
ATOM 1253 O O . ALA A 1 155 ? -14.588 -1.867 10.246 1.00 54.69 155 ALA A O 1
ATOM 1254 N N . VAL A 1 156 ? -16.333 -0.510 10.567 1.00 65.25 156 VAL A N 1
ATOM 1255 C CA . VAL A 1 156 ? -16.258 -0.524 12.020 1.00 65.25 156 VAL A CA 1
ATOM 1256 C C . VAL A 1 156 ? -17.090 -1.689 12.569 1.00 65.25 156 VAL A C 1
ATOM 1258 O O . VAL A 1 156 ? -18.321 -1.608 12.559 1.00 65.25 156 VAL A O 1
ATOM 1261 N N . ASN A 1 157 ? -16.434 -2.755 13.043 1.00 74.25 157 ASN A N 1
ATOM 1262 C CA . ASN A 1 157 ? -17.087 -3.872 13.733 1.00 74.25 157 ASN A CA 1
ATOM 1263 C C . ASN A 1 157 ? -16.893 -3.773 15.258 1.00 74.25 157 ASN A C 1
ATOM 1265 O O . ASN A 1 157 ? -16.010 -3.071 15.756 1.00 74.25 157 ASN A O 1
ATOM 1269 N N . TYR A 1 158 ? -17.762 -4.422 16.026 1.00 83.25 158 TYR A N 1
ATOM 1270 C CA . TYR A 1 158 ? -17.679 -4.431 17.482 1.00 83.25 158 TYR A CA 1
ATOM 1271 C C . TYR A 1 158 ? -18.318 -5.688 18.056 1.00 83.25 158 TYR A C 1
ATOM 1273 O O . TYR A 1 158 ? -19.333 -6.172 17.555 1.00 83.25 158 TYR A O 1
ATOM 1281 N N . ARG A 1 159 ? -17.758 -6.170 19.165 1.00 86.94 159 ARG A N 1
ATOM 1282 C CA . ARG A 1 159 ? -18.356 -7.248 19.954 1.00 86.94 159 ARG A CA 1
ATOM 1283 C C . ARG A 1 159 ? -18.629 -6.794 21.373 1.00 86.94 159 ARG A C 1
ATOM 1285 O O . ARG A 1 159 ? -17.885 -5.995 21.943 1.00 86.94 159 ARG A O 1
ATOM 1292 N N . GLU A 1 160 ? -19.700 -7.323 21.942 1.00 92.06 160 GLU A N 1
ATOM 1293 C CA . GLU A 1 160 ? -20.004 -7.131 23.353 1.00 92.06 160 GLU A CA 1
ATOM 1294 C C . GLU A 1 160 ? -19.078 -8.006 24.198 1.00 92.06 160 GLU A C 1
ATOM 1296 O O . GLU A 1 160 ? -18.895 -9.191 23.914 1.00 92.06 160 GLU A O 1
ATOM 1301 N N . ILE A 1 161 ? -18.482 -7.422 25.232 1.00 86.81 161 ILE A N 1
ATOM 1302 C CA . ILE A 1 161 ? -17.688 -8.140 26.224 1.00 86.81 161 ILE A CA 1
ATOM 1303 C C . ILE A 1 161 ? -18.159 -7.794 27.628 1.00 86.81 161 ILE A C 1
ATOM 1305 O O . ILE A 1 161 ? -18.634 -6.690 27.896 1.00 86.81 161 ILE A O 1
ATOM 1309 N N . ILE A 1 162 ? -17.944 -8.736 28.540 1.00 85.00 162 ILE A N 1
ATOM 1310 C CA . ILE A 1 162 ? -18.086 -8.527 29.976 1.00 85.00 162 ILE A CA 1
ATOM 1311 C C . ILE A 1 162 ? -16.670 -8.416 30.549 1.00 85.00 162 ILE A C 1
ATOM 1313 O O . ILE A 1 162 ? -15.897 -9.370 30.477 1.00 85.00 162 ILE A O 1
ATOM 1317 N N . THR A 1 163 ? -16.299 -7.250 31.081 1.00 75.50 163 THR A N 1
ATOM 1318 C CA . THR A 1 163 ? -14.943 -6.985 31.606 1.00 75.50 163 THR A CA 1
ATOM 1319 C C . THR A 1 163 ? -14.990 -6.386 33.007 1.00 75.50 163 THR A C 1
ATOM 1321 O O . THR A 1 163 ? -15.993 -5.803 33.419 1.00 75.50 163 THR A O 1
ATOM 1324 N N . SER A 1 164 ? -13.873 -6.471 33.738 1.00 72.25 164 SER A N 1
ATOM 1325 C CA . SER A 1 164 ? -13.662 -5.599 34.891 1.00 72.25 164 SER A CA 1
ATOM 1326 C C . SER A 1 164 ? -13.572 -4.144 34.420 1.00 72.25 164 SER A C 1
ATOM 1328 O O . SER A 1 164 ? -13.033 -3.851 33.346 1.00 72.25 164 SER A O 1
ATOM 1330 N N . ALA A 1 165 ? -14.111 -3.231 35.224 1.00 67.12 165 ALA A N 1
ATOM 1331 C CA . ALA A 1 165 ? -14.045 -1.798 34.962 1.00 67.12 165 ALA A CA 1
ATOM 1332 C C . ALA A 1 165 ? -12.749 -1.148 35.495 1.00 67.12 165 ALA A C 1
ATOM 1334 O O . ALA A 1 165 ? -12.587 0.070 35.442 1.00 67.12 165 ALA A O 1
ATOM 1335 N N . ALA A 1 166 ? -11.805 -1.956 35.994 1.00 70.94 166 ALA A N 1
ATOM 1336 C CA . ALA A 1 166 ? -10.520 -1.479 36.489 1.00 70.94 166 ALA A CA 1
ATOM 1337 C C . ALA A 1 166 ? -9.749 -0.764 35.369 1.00 70.94 166 ALA A C 1
ATOM 1339 O O . ALA A 1 166 ? -9.582 -1.301 34.275 1.00 70.94 166 ALA A O 1
ATOM 1340 N N . ASN A 1 167 ? -9.289 0.455 35.652 1.00 75.31 167 ASN A N 1
ATOM 1341 C CA . ASN A 1 167 ? -8.556 1.324 34.727 1.00 75.31 167 ASN A CA 1
ATOM 1342 C C . ASN A 1 167 ? -9.288 1.676 33.416 1.00 75.31 167 ASN A C 1
ATOM 1344 O O . ASN A 1 167 ? -8.658 2.151 32.472 1.00 75.31 167 ASN A O 1
ATOM 1348 N N . ARG A 1 168 ? -10.609 1.459 33.327 1.00 85.56 168 ARG A N 1
ATOM 1349 C CA . ARG A 1 168 ? -11.439 1.868 32.184 1.00 85.56 168 ARG A CA 1
ATOM 1350 C C . ARG A 1 168 ? -12.338 3.013 32.622 1.00 85.56 168 ARG A C 1
ATOM 1352 O O . ARG A 1 168 ? -13.323 2.793 33.322 1.00 85.56 168 ARG A O 1
ATOM 1359 N N . CYS A 1 169 ? -12.022 4.231 32.201 1.00 87.44 169 CYS A N 1
ATOM 1360 C CA . CYS A 1 169 ? -12.775 5.402 32.637 1.00 87.44 169 CYS A CA 1
ATOM 1361 C C . CYS A 1 169 ? -13.738 5.887 31.557 1.00 87.44 169 CYS A C 1
ATOM 1363 O O . CYS A 1 169 ? -13.319 6.004 30.399 1.00 87.44 169 CYS A O 1
ATOM 1365 N N . PRO A 1 170 ? -14.989 6.219 31.926 1.00 90.50 170 PRO A N 1
ATOM 1366 C CA . PRO A 1 170 ? -15.938 6.800 30.994 1.00 90.50 170 PRO A CA 1
ATOM 1367 C C . PRO A 1 170 ? -15.454 8.184 30.549 1.00 90.50 170 PRO A C 1
ATOM 1369 O O . PRO A 1 170 ? -14.963 8.992 31.339 1.00 90.50 170 PRO A O 1
ATOM 1372 N N . MET A 1 171 ? -15.585 8.436 29.257 1.00 91.38 171 MET A N 1
ATOM 1373 C CA . MET A 1 171 ? -15.452 9.741 28.626 1.00 91.38 171 MET A CA 1
ATOM 1374 C C . MET A 1 171 ? -16.823 10.430 28.599 1.00 91.38 171 MET A C 1
ATOM 1376 O O . MET A 1 171 ? -17.821 9.882 29.065 1.00 91.38 171 MET A O 1
ATOM 1380 N N . VAL A 1 172 ? -16.880 11.644 28.049 1.00 92.69 172 VAL A N 1
ATOM 1381 C CA . VAL A 1 172 ? -18.126 12.414 27.936 1.00 92.69 172 VAL A CA 1
ATOM 1382 C C . VAL A 1 172 ? -19.169 11.628 27.137 1.00 92.69 172 VAL A C 1
ATOM 1384 O O . VAL A 1 172 ? -18.935 11.272 25.981 1.00 92.69 172 VAL A O 1
ATOM 1387 N N . THR A 1 173 ? -20.322 11.382 27.759 1.00 95.62 173 THR A N 1
ATOM 1388 C CA . THR A 1 173 ? -21.483 10.764 27.115 1.00 95.62 173 THR A CA 1
ATOM 1389 C C . THR A 1 173 ? -22.125 11.729 26.122 1.00 95.62 173 THR A C 1
ATOM 1391 O O . THR A 1 173 ? -22.329 12.901 26.438 1.00 95.62 173 THR A O 1
ATOM 1394 N N . TYR A 1 174 ? -22.495 11.235 24.940 1.00 95.62 174 TYR A N 1
ATOM 1395 C CA . TYR A 1 174 ? -23.173 12.025 23.909 1.00 95.62 174 TYR A CA 1
ATOM 1396 C C . TYR A 1 174 ? -24.320 11.248 23.236 1.00 95.62 174 TYR A C 1
ATOM 1398 O O . TYR A 1 174 ? -24.285 10.014 23.175 1.00 95.62 174 TYR A O 1
ATOM 1406 N N . PRO A 1 175 ? -25.350 11.947 22.721 1.00 96.81 175 PRO A N 1
ATOM 1407 C CA . PRO A 1 175 ? -26.446 11.324 21.981 1.00 96.81 175 PRO A CA 1
ATOM 1408 C C . PRO A 1 175 ? -25.993 10.845 20.595 1.00 96.81 175 PRO A C 1
ATOM 1410 O O . PRO A 1 175 ? -25.157 11.475 19.946 1.00 96.81 175 PRO A O 1
ATOM 1413 N N . THR A 1 176 ? -26.548 9.733 20.110 1.00 93.81 176 THR A N 1
ATOM 1414 C CA . THR A 1 176 ? -26.190 9.160 18.802 1.00 93.81 176 THR A CA 1
ATOM 1415 C C . THR A 1 176 ? -27.238 8.181 18.265 1.00 93.81 176 THR A C 1
ATOM 1417 O O . THR A 1 176 ? -27.889 7.444 18.999 1.00 93.81 176 THR A O 1
ATOM 1420 N N . ARG A 1 177 ? -27.367 8.116 16.938 1.00 88.94 177 ARG A N 1
ATOM 1421 C CA . ARG A 1 177 ? -28.462 7.402 16.259 1.00 88.94 177 ARG A CA 1
ATOM 1422 C C . ARG A 1 177 ? -28.400 5.870 16.313 1.00 88.94 177 ARG A C 1
ATOM 1424 O O . ARG A 1 177 ? -29.389 5.235 15.972 1.00 88.94 177 ARG A O 1
ATOM 1431 N N . SER A 1 178 ? -27.255 5.265 16.647 1.00 91.75 178 SER A N 1
ATOM 1432 C CA . SER A 1 178 ? -27.116 3.799 16.728 1.00 91.75 178 SER A CA 1
ATOM 1433 C C . SER A 1 178 ? -25.816 3.354 17.407 1.00 91.75 178 SER A C 1
ATOM 1435 O O . SER A 1 178 ? -24.846 4.118 17.457 1.00 91.75 178 SER A O 1
ATOM 1437 N N . LYS A 1 179 ? -25.759 2.079 17.830 1.00 91.38 179 LYS A N 1
ATOM 1438 C CA . LYS A 1 179 ? -24.518 1.406 18.269 1.00 91.38 179 LYS A CA 1
ATOM 1439 C C . LYS A 1 179 ? -23.402 1.545 17.234 1.00 91.38 179 LYS A C 1
ATOM 1441 O O . LYS A 1 179 ? -22.298 1.940 17.580 1.00 91.38 179 LYS A O 1
ATOM 1446 N N . LEU A 1 180 ? -23.710 1.336 15.950 1.00 86.50 180 LEU A N 1
ATOM 1447 C CA . LEU A 1 180 ? -22.738 1.486 14.861 1.00 86.50 180 LEU A CA 1
ATOM 1448 C C . LEU A 1 180 ? -22.217 2.926 14.716 1.00 86.50 180 LEU A C 1
ATOM 1450 O O . LEU A 1 180 ? -21.045 3.129 14.418 1.00 86.50 180 LEU A O 1
ATOM 1454 N N . HIS A 1 181 ? -23.056 3.945 14.928 1.00 88.38 181 HIS A N 1
ATOM 1455 C CA . HIS A 1 181 ? -22.584 5.332 14.903 1.00 88.38 181 HIS A CA 1
ATOM 1456 C C . HIS A 1 181 ? -21.683 5.621 16.117 1.00 88.38 181 HIS A C 1
ATOM 1458 O O . HIS A 1 181 ? -20.608 6.186 15.944 1.00 88.38 181 HIS A O 1
ATOM 1464 N N . CYS A 1 182 ? -22.063 5.182 17.323 1.00 91.50 182 CYS A N 1
ATOM 1465 C CA . CYS A 1 182 ? -21.199 5.259 18.512 1.00 91.50 182 CYS A CA 1
ATOM 1466 C C . CYS A 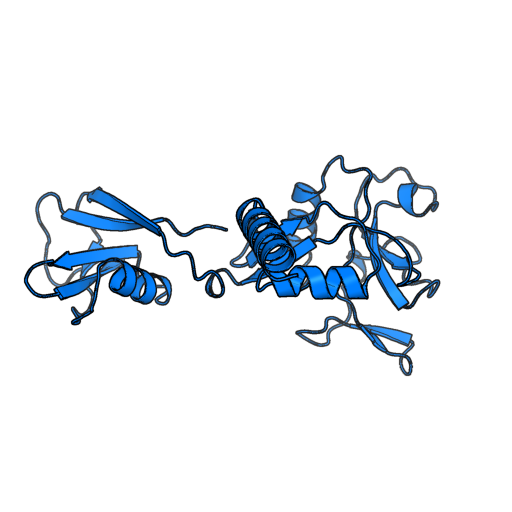1 182 ? -19.831 4.603 18.259 1.00 91.50 182 CYS A C 1
ATOM 1468 O O . CYS A 1 182 ? -18.794 5.225 18.482 1.00 91.50 182 CYS A O 1
ATOM 1470 N N . ALA A 1 183 ? -19.842 3.398 17.688 1.00 88.19 183 ALA A N 1
ATOM 1471 C CA . ALA A 1 183 ? -18.659 2.641 17.311 1.00 88.19 183 ALA A CA 1
ATOM 1472 C C . ALA A 1 183 ? -17.742 3.429 16.357 1.00 88.19 183 ALA A C 1
ATOM 1474 O O . ALA A 1 183 ? -16.550 3.561 16.618 1.00 88.19 183 ALA A O 1
ATOM 1475 N N . ARG A 1 184 ? -18.303 4.030 15.297 1.00 84.69 184 ARG A N 1
ATOM 1476 C CA . ARG A 1 184 ? -17.559 4.862 14.327 1.00 84.69 184 ARG A CA 1
ATOM 1477 C C . ARG A 1 184 ? -16.963 6.130 14.934 1.00 84.69 184 ARG A C 1
ATOM 1479 O O . ARG A 1 184 ? -15.905 6.577 14.511 1.00 84.69 184 ARG A O 1
ATOM 1486 N N . ASN A 1 185 ? -17.646 6.745 15.894 1.00 87.25 185 ASN A N 1
ATOM 1487 C CA . ASN A 1 185 ? -17.119 7.933 16.566 1.00 87.25 185 ASN A CA 1
ATOM 1488 C C . ASN A 1 185 ? -16.046 7.563 17.596 1.00 87.25 185 ASN A C 1
ATOM 1490 O O . ASN A 1 185 ? -15.066 8.288 17.736 1.00 87.25 185 ASN A O 1
ATOM 1494 N N . CYS A 1 186 ? -16.206 6.428 18.283 1.00 87.56 186 CYS A N 1
ATOM 1495 C CA . CYS A 1 186 ? -15.174 5.865 19.148 1.00 87.56 186 CYS A CA 1
ATOM 1496 C C . CYS A 1 186 ? -13.917 5.504 18.343 1.00 87.56 186 CYS A C 1
ATOM 1498 O O . CYS A 1 186 ? -12.832 5.912 18.737 1.00 87.56 186 CYS A O 1
ATOM 1500 N N . SER A 1 187 ? -14.047 4.839 17.186 1.00 81.88 187 SER A N 1
ATOM 1501 C CA . SER A 1 187 ? -12.893 4.430 16.367 1.00 81.88 187 SER A CA 1
ATOM 1502 C C . SER A 1 187 ? -12.050 5.605 15.863 1.00 81.88 187 SER A C 1
ATOM 1504 O O . SER A 1 187 ? -10.845 5.461 15.720 1.00 81.88 187 SER A O 1
ATOM 1506 N N . LYS A 1 188 ? -12.654 6.784 15.659 1.00 80.31 188 LYS A N 1
ATOM 1507 C CA . LYS A 1 188 ? -11.949 8.023 15.277 1.00 80.31 188 LYS A CA 1
ATOM 1508 C C . LYS A 1 188 ? -11.164 8.675 16.419 1.00 80.31 188 LYS A C 1
ATOM 1510 O O . LYS A 1 188 ? -10.406 9.614 16.188 1.00 80.31 188 LYS A O 1
ATOM 1515 N N . ASN A 1 189 ? -11.374 8.248 17.662 1.00 84.12 189 ASN A N 1
ATOM 1516 C CA . ASN A 1 189 ? -10.714 8.816 18.828 1.00 84.12 189 ASN A CA 1
ATOM 1517 C C . ASN A 1 189 ? -9.630 7.856 19.325 1.00 84.12 189 ASN A C 1
ATOM 1519 O O . ASN A 1 189 ? -9.943 6.819 19.903 1.00 84.12 189 ASN A O 1
ATOM 1523 N N . LYS A 1 190 ? -8.357 8.245 19.177 1.00 81.94 190 LYS A N 1
ATOM 1524 C CA . LYS A 1 190 ? -7.188 7.429 19.561 1.00 81.94 190 LYS A CA 1
ATOM 1525 C C . LYS A 1 190 ? -7.165 7.006 21.039 1.00 81.94 190 LYS A C 1
ATOM 1527 O O . LYS A 1 190 ? -6.460 6.069 21.394 1.00 81.94 190 LYS A O 1
ATOM 1532 N N . PHE A 1 191 ? -7.925 7.676 21.908 1.00 85.88 191 PHE A N 1
ATOM 1533 C CA . PHE A 1 191 ? -8.034 7.329 23.328 1.00 85.88 191 PHE A CA 1
ATOM 1534 C C . PHE A 1 191 ? -9.206 6.392 23.643 1.00 85.88 191 PHE A C 1
ATOM 1536 O O . PHE A 1 191 ? -9.305 5.914 24.775 1.00 85.88 191 PHE A O 1
ATOM 1543 N N . CYS A 1 192 ? -10.108 6.148 22.688 1.00 87.81 192 CYS A N 1
ATOM 1544 C CA . CYS A 1 192 ? -11.271 5.302 22.901 1.00 87.81 192 CYS A CA 1
ATOM 1545 C C . CYS A 1 192 ? -10.894 3.823 22.785 1.00 87.81 192 CYS A C 1
ATOM 1547 O O . CYS A 1 192 ? -10.456 3.367 21.734 1.00 87.81 192 CYS A O 1
ATOM 1549 N N . ILE A 1 193 ? -11.110 3.064 23.858 1.00 88.00 193 ILE A N 1
ATOM 1550 C CA . ILE A 1 193 ? -10.836 1.618 23.922 1.00 88.00 193 ILE A CA 1
ATOM 1551 C C . ILE A 1 193 ? -12.110 0.763 23.811 1.00 88.00 193 ILE A C 1
ATOM 1553 O O . ILE A 1 193 ? -12.047 -0.463 23.887 1.00 88.00 193 ILE A O 1
ATOM 1557 N N . GLY A 1 194 ? -13.276 1.402 23.713 1.00 90.38 194 GLY A N 1
ATOM 1558 C CA . GLY A 1 194 ? -14.591 0.767 23.707 1.00 90.38 194 GLY A CA 1
ATOM 1559 C C . GLY A 1 194 ? -15.685 1.739 24.143 1.00 90.38 194 GLY A C 1
ATOM 1560 O O . GLY A 1 194 ? -15.405 2.879 24.518 1.00 90.38 194 GLY A O 1
ATOM 1561 N N . PHE A 1 195 ? -16.939 1.302 24.093 1.00 92.94 195 PHE A N 1
ATOM 1562 C CA . PHE A 1 195 ? -18.084 2.139 24.438 1.00 92.94 195 PHE A CA 1
ATOM 1563 C C . PHE A 1 195 ? -19.221 1.352 25.090 1.00 92.94 195 PHE A C 1
ATOM 1565 O O . PHE A 1 195 ? -19.419 0.166 24.833 1.00 92.94 195 PHE A O 1
ATOM 1572 N N . GLN A 1 196 ? -20.022 2.040 25.895 1.00 94.25 196 GLN A N 1
ATOM 1573 C CA . GLN A 1 196 ? -21.365 1.605 26.258 1.00 94.25 196 GLN A CA 1
ATOM 1574 C C . GLN A 1 196 ? -22.402 2.325 25.408 1.00 94.25 196 GLN A C 1
ATOM 1576 O O . GLN A 1 196 ? -22.224 3.488 25.039 1.00 94.25 196 GLN A O 1
ATOM 1581 N N . TYR A 1 197 ? -23.501 1.633 25.126 1.00 93.56 197 TYR A N 1
ATOM 1582 C CA . TYR A 1 197 ? -24.630 2.196 24.405 1.00 93.56 197 TYR A CA 1
ATOM 1583 C C . TYR A 1 197 ? -25.932 1.887 25.133 1.00 93.56 197 TYR A C 1
ATOM 1585 O O . TYR A 1 197 ? -26.212 0.730 25.441 1.00 93.56 197 TYR A O 1
ATOM 1593 N N . ASN A 1 198 ? -26.732 2.919 25.389 1.00 93.19 198 ASN A N 1
ATOM 1594 C CA . ASN A 1 198 ? -28.059 2.777 25.972 1.00 93.19 198 ASN A CA 1
ATOM 1595 C C . ASN A 1 198 ? -29.118 2.838 24.865 1.00 93.19 198 ASN A C 1
ATOM 1597 O O . ASN A 1 198 ? -29.394 3.908 24.327 1.00 93.19 198 ASN A O 1
ATOM 1601 N N . ASP A 1 199 ? -29.736 1.694 24.563 1.00 91.25 199 ASP A N 1
ATOM 1602 C CA . ASP A 1 199 ? -30.752 1.573 23.508 1.00 91.25 199 ASP A CA 1
ATOM 1603 C C . ASP A 1 199 ? -32.016 2.415 23.771 1.00 91.25 199 ASP A C 1
ATOM 1605 O O . ASP A 1 199 ? -32.687 2.824 22.827 1.00 91.25 199 ASP A O 1
ATOM 1609 N N . ARG A 1 200 ? -32.335 2.722 25.037 1.00 92.88 200 ARG A N 1
ATOM 1610 C CA . ARG A 1 200 ? -33.527 3.512 25.401 1.00 92.88 200 ARG A CA 1
ATOM 1611 C C . ARG A 1 200 ? -33.304 5.009 25.234 1.00 92.88 200 ARG A C 1
ATOM 1613 O O . ARG A 1 200 ? -34.201 5.709 24.783 1.00 92.88 200 ARG A O 1
ATOM 1620 N N . THR A 1 201 ? -32.133 5.501 25.635 1.00 95.25 201 THR A N 1
ATOM 1621 C CA . THR A 1 201 ? -31.811 6.938 25.599 1.00 95.25 201 THR A CA 1
ATOM 1622 C C . THR A 1 201 ? -30.985 7.339 24.384 1.00 95.25 201 THR A C 1
ATOM 1624 O O . THR A 1 201 ? -30.703 8.523 24.217 1.00 95.25 201 THR A O 1
ATOM 1627 N N . GLN A 1 202 ? -30.580 6.374 23.550 1.00 95.56 202 GLN A N 1
ATOM 1628 C CA . GLN A 1 202 ? -29.686 6.587 22.411 1.00 95.56 202 GLN A CA 1
ATOM 1629 C C . GLN A 1 202 ? -28.374 7.286 22.816 1.00 95.56 202 GLN A C 1
ATOM 1631 O O . GLN A 1 202 ? -27.822 8.103 22.078 1.00 95.56 202 GLN A O 1
ATOM 1636 N N . ALA A 1 203 ? -27.871 6.973 24.013 1.00 96.81 203 ALA A N 1
ATOM 1637 C CA . ALA A 1 203 ? -26.672 7.581 24.580 1.00 96.81 203 ALA A CA 1
ATOM 1638 C C . ALA A 1 203 ? -25.448 6.671 24.412 1.00 96.81 203 ALA A C 1
ATOM 1640 O O . ALA A 1 203 ? -25.510 5.475 24.701 1.00 96.81 203 ALA A O 1
ATOM 1641 N N . CYS A 1 204 ? -24.333 7.256 23.978 1.00 95.75 204 CYS A N 1
ATOM 1642 C CA . CYS A 1 204 ? -23.034 6.608 23.817 1.00 95.75 204 CYS A CA 1
ATOM 1643 C C . CYS A 1 204 ? -22.062 7.131 24.869 1.00 95.75 204 CYS A C 1
ATOM 1645 O O . CYS A 1 204 ? -21.835 8.338 24.949 1.00 95.75 204 CYS A O 1
ATOM 1647 N N . THR A 1 205 ? -21.472 6.224 25.642 1.00 95.12 205 THR A N 1
ATOM 1648 C CA . THR A 1 205 ? -20.438 6.535 26.634 1.00 95.12 205 THR A CA 1
ATOM 1649 C C . THR A 1 205 ? -19.146 5.841 26.210 1.00 95.12 205 THR A C 1
ATOM 1651 O O . THR A 1 205 ? -19.014 4.634 26.424 1.00 95.12 205 THR A O 1
ATOM 1654 N N . PRO A 1 206 ? -18.199 6.552 25.577 1.00 93.75 206 PRO A N 1
ATOM 1655 C CA . PRO A 1 206 ? -16.888 6.002 25.249 1.00 93.75 206 PRO A CA 1
ATOM 1656 C C . PRO A 1 206 ? -16.064 5.770 26.516 1.00 93.75 206 PRO A C 1
ATOM 1658 O O . PRO A 1 206 ? -16.282 6.431 27.528 1.00 93.75 206 PRO A O 1
ATOM 1661 N N . TYR A 1 207 ? -15.088 4.873 26.457 1.00 91.62 207 TYR A N 1
ATOM 1662 C CA . TYR A 1 207 ? -14.162 4.592 27.551 1.00 91.62 207 TYR A CA 1
ATOM 1663 C C . TYR A 1 207 ? -12.721 4.759 27.086 1.00 91.62 207 TYR A C 1
ATOM 1665 O O . TYR A 1 207 ? -12.405 4.478 25.933 1.00 91.62 207 TYR A O 1
ATOM 1673 N N . ARG A 1 208 ? -11.839 5.155 28.006 1.00 90.06 208 ARG A N 1
ATOM 1674 C CA . ARG A 1 208 ? -10.380 5.215 27.811 1.00 90.06 208 ARG A CA 1
ATOM 1675 C C . ARG A 1 208 ? -9.643 4.437 28.896 1.00 90.06 208 ARG A C 1
ATOM 1677 O O . ARG A 1 208 ? -10.189 4.244 29.984 1.00 90.06 208 ARG A O 1
ATOM 1684 N N . PHE A 1 209 ? -8.401 4.039 28.630 1.00 86.50 209 PHE A N 1
ATOM 1685 C CA . PHE A 1 209 ? -7.556 3.396 29.639 1.00 86.50 209 PHE A CA 1
ATOM 1686 C C . PHE A 1 209 ? -6.824 4.451 30.478 1.00 86.50 209 PHE A C 1
ATOM 1688 O O . PHE A 1 209 ? -6.135 5.304 29.922 1.00 86.50 209 PHE A O 1
ATOM 1695 N N . THR A 1 210 ? -6.967 4.428 31.804 1.00 80.56 210 THR A N 1
ATOM 1696 C CA . THR A 1 210 ? -6.173 5.272 32.717 1.00 80.56 210 THR A CA 1
ATOM 1697 C C . THR A 1 210 ? -6.211 4.736 34.149 1.00 80.56 210 THR A C 1
ATOM 1699 O O . THR A 1 210 ? -7.178 4.101 34.555 1.00 80.56 210 THR A O 1
ATOM 1702 N N . THR A 1 211 ? -5.147 4.986 34.914 1.00 73.44 211 THR A N 1
ATOM 1703 C CA . THR A 1 211 ? -4.944 4.500 36.289 1.00 73.44 211 THR A CA 1
ATOM 1704 C C . THR A 1 211 ? -5.728 5.280 37.350 1.00 73.44 211 THR A C 1
ATOM 1706 O O . THR A 1 211 ? -5.769 4.859 38.504 1.00 73.44 211 THR A O 1
ATOM 1709 N N . SER A 1 212 ? -6.371 6.395 36.987 1.00 71.19 212 SER A N 1
ATOM 1710 C CA . SER A 1 212 ? -7.159 7.226 37.904 1.00 71.19 212 SER A CA 1
ATOM 1711 C C . SER A 1 212 ? -8.477 7.687 37.268 1.00 71.19 212 SER A C 1
ATOM 1713 O O . SER A 1 212 ? -8.549 8.684 36.548 1.00 71.19 212 SER A O 1
ATOM 1715 N N . CYS A 1 213 ? -9.566 6.965 37.550 1.00 69.56 213 CYS A N 1
ATOM 1716 C CA . CYS A 1 213 ? -10.917 7.453 37.262 1.00 69.56 213 CYS A CA 1
ATOM 1717 C C . CYS A 1 213 ? -11.400 8.355 38.405 1.00 69.56 213 CYS A C 1
ATOM 1719 O O . CYS A 1 213 ? -11.195 8.037 39.572 1.00 69.56 213 CYS A O 1
ATOM 1721 N N . ALA A 1 214 ? -12.133 9.426 38.087 1.00 65.44 214 ALA A N 1
ATOM 1722 C CA . ALA A 1 214 ? -12.844 10.221 39.096 1.00 65.44 214 ALA A CA 1
ATOM 1723 C C . ALA A 1 214 ? -13.970 9.428 39.798 1.00 65.44 214 ALA A C 1
ATOM 1725 O O . ALA A 1 214 ? -14.456 9.837 40.848 1.00 65.44 214 ALA A O 1
ATOM 1726 N N . THR A 1 215 ? -14.388 8.292 39.227 1.00 59.25 215 THR A N 1
ATOM 1727 C CA . THR A 1 215 ? -15.427 7.410 39.767 1.00 59.25 215 THR A CA 1
ATOM 1728 C C . THR A 1 215 ? -14.957 5.948 39.758 1.00 59.25 215 THR A C 1
ATOM 1730 O O . THR A 1 215 ? -14.560 5.445 38.704 1.00 59.25 215 THR A O 1
ATOM 1733 N N . PRO A 1 216 ? -14.997 5.230 40.898 1.00 54.72 216 PRO A N 1
ATOM 1734 C CA . PRO A 1 216 ? -14.747 3.794 40.923 1.00 54.72 216 PRO A CA 1
ATOM 1735 C C . PRO A 1 216 ? -15.942 3.060 40.304 1.00 54.72 216 PRO A C 1
ATOM 1737 O O . PRO A 1 216 ? -17.055 3.123 40.820 1.00 54.72 216 PRO A O 1
ATOM 1740 N N . GLN A 1 217 ? -15.724 2.361 39.193 1.00 59.66 217 GLN A N 1
ATOM 1741 C CA . GLN A 1 217 ? -16.710 1.449 38.612 1.00 59.66 217 GLN A CA 1
ATOM 1742 C C . GLN A 1 217 ? -16.498 0.061 39.241 1.00 59.66 217 GLN A C 1
ATOM 1744 O O . GLN A 1 217 ? -15.446 -0.549 39.052 1.00 59.66 217 GLN A O 1
ATOM 1749 N N . ILE A 1 218 ? -17.458 -0.427 40.031 1.00 57.03 218 ILE A N 1
ATOM 1750 C CA . ILE A 1 218 ? -17.382 -1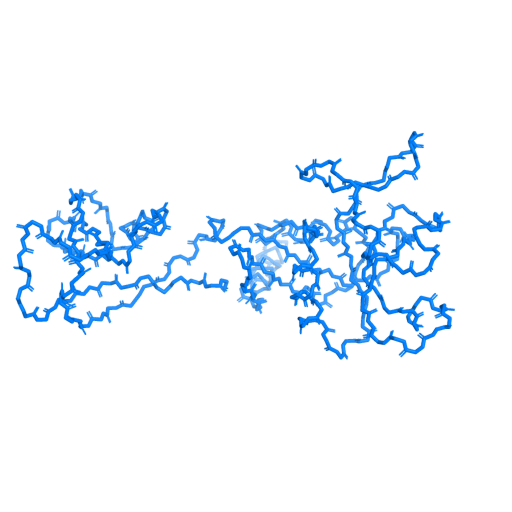.738 40.699 1.00 57.03 218 ILE A CA 1
ATOM 1751 C C . ILE A 1 218 ? -18.368 -2.700 40.018 1.00 57.03 218 ILE A C 1
ATOM 1753 O O . ILE A 1 218 ? -19.523 -2.336 39.803 1.00 57.03 218 ILE A O 1
ATOM 1757 N N . SER A 1 219 ? -17.924 -3.940 39.757 1.00 62.12 219 SER A N 1
ATOM 1758 C CA . SER A 1 219 ? -18.667 -5.062 39.132 1.00 62.12 219 SER A CA 1
ATOM 1759 C C . SER A 1 219 ? -18.769 -5.016 37.584 1.00 62.12 219 SER A C 1
ATOM 1761 O O . SER A 1 219 ? -18.354 -4.022 36.985 1.00 62.12 219 SER A O 1
ATOM 1763 N N . PRO A 1 220 ? -19.145 -6.127 36.909 1.00 64.94 220 PRO A N 1
ATOM 1764 C CA . PRO A 1 220 ? -18.818 -6.337 35.500 1.00 64.94 220 PRO A CA 1
ATOM 1765 C C . PRO A 1 220 ? -19.495 -5.329 34.566 1.00 64.94 220 PRO A C 1
ATOM 1767 O O . PRO A 1 220 ? -20.709 -5.141 34.587 1.00 64.94 220 PRO A O 1
ATOM 1770 N N . LEU A 1 221 ? -18.684 -4.713 33.707 1.00 75.06 221 LEU A N 1
ATOM 1771 C CA . LEU A 1 221 ? -19.110 -3.741 32.709 1.00 75.06 221 LEU A CA 1
ATOM 1772 C C . LEU A 1 221 ? -19.414 -4.480 31.399 1.00 75.06 221 LEU A C 1
ATOM 1774 O O . LEU A 1 221 ? -18.495 -5.053 30.807 1.00 75.06 221 LEU A O 1
ATOM 1778 N N . SER A 1 222 ? -20.672 -4.452 30.939 1.00 85.62 222 SER A N 1
ATOM 1779 C CA . SER A 1 222 ? -20.973 -4.760 29.532 1.00 85.62 222 SER A CA 1
ATOM 1780 C C . SER A 1 222 ? -20.499 -3.584 28.687 1.00 85.62 222 SER A C 1
ATOM 1782 O O . SER A 1 222 ? -20.927 -2.450 28.908 1.00 85.62 222 SER A O 1
ATOM 1784 N N . MET A 1 223 ? -19.567 -3.836 27.776 1.00 88.38 223 MET A N 1
ATOM 1785 C CA . MET A 1 223 ? -18.991 -2.827 26.894 1.00 88.38 223 MET A CA 1
ATOM 1786 C C . MET A 1 223 ? -18.825 -3.421 25.501 1.00 88.38 223 MET A C 1
ATOM 1788 O O . MET A 1 223 ? -18.453 -4.582 25.346 1.00 88.38 223 MET A O 1
ATOM 1792 N N . TYR A 1 224 ? -19.048 -2.603 24.483 1.00 90.19 224 TYR A N 1
ATOM 1793 C CA . TYR A 1 224 ? -18.695 -2.930 23.115 1.00 90.19 224 TYR A CA 1
ATOM 1794 C C . TYR A 1 224 ? -17.245 -2.527 22.889 1.00 90.19 224 TYR A C 1
ATOM 1796 O O . TYR A 1 224 ? -16.892 -1.347 22.980 1.00 90.19 224 TYR A O 1
ATOM 1804 N N . ILE A 1 225 ? -16.393 -3.512 22.631 1.00 84.94 225 ILE A N 1
ATOM 1805 C CA . ILE A 1 225 ? -15.044 -3.235 22.152 1.00 84.94 225 ILE A CA 1
ATOM 1806 C C . ILE A 1 225 ? -15.063 -3.202 20.642 1.00 84.94 225 ILE A C 1
ATOM 1808 O O . ILE A 1 225 ? -15.702 -4.029 19.990 1.00 84.94 225 ILE A O 1
ATOM 1812 N N . MET A 1 226 ? -14.340 -2.226 20.114 1.00 79.56 226 MET A N 1
ATOM 1813 C CA . MET A 1 226 ? -14.074 -2.146 18.698 1.00 79.56 226 MET A CA 1
ATOM 1814 C C . MET A 1 226 ? -13.284 -3.382 18.301 1.00 79.56 226 MET A C 1
ATOM 1816 O O . MET A 1 226 ? -12.145 -3.574 18.726 1.00 79.56 226 MET A O 1
ATOM 1820 N N . GLU A 1 227 ? -13.904 -4.223 17.485 1.00 70.06 227 GLU A N 1
ATOM 1821 C CA . GLU A 1 227 ? -13.142 -5.097 16.618 1.00 70.06 227 GLU A CA 1
ATOM 1822 C C . GLU A 1 227 ? -12.733 -4.187 15.479 1.00 70.06 227 GLU A C 1
ATOM 1824 O O . GLU A 1 227 ? -13.451 -4.019 14.493 1.00 70.06 227 GLU A O 1
ATOM 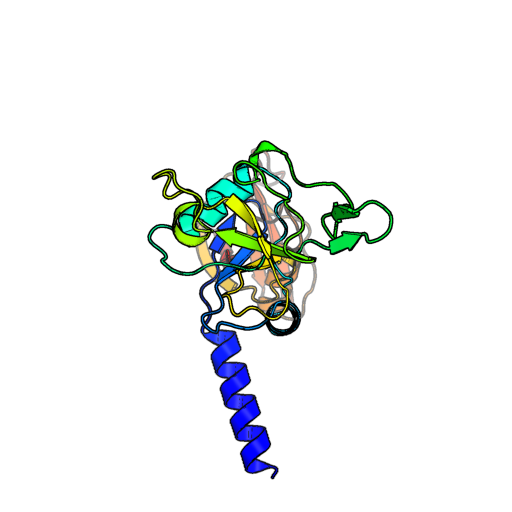1829 N N . TYR A 1 228 ? -11.623 -3.479 15.686 1.00 55.12 228 TYR A N 1
ATOM 1830 C CA . TYR A 1 228 ? -10.953 -2.849 14.568 1.00 55.12 228 TYR A CA 1
ATOM 1831 C C . TYR A 1 228 ? -10.779 -3.966 13.543 1.00 55.12 228 TYR A C 1
ATOM 1833 O O . TYR A 1 228 ? -10.148 -4.981 13.852 1.00 55.12 228 TYR A O 1
ATOM 1841 N N . ALA A 1 229 ? -11.377 -3.809 12.361 1.00 53.84 229 ALA A N 1
ATOM 1842 C CA . ALA A 1 229 ? -10.787 -4.424 11.193 1.00 53.84 229 ALA A CA 1
ATOM 1843 C C . ALA A 1 229 ? -9.361 -3.874 11.201 1.00 53.84 229 ALA A C 1
ATOM 1845 O O . ALA A 1 229 ? -9.153 -2.685 10.951 1.00 53.84 229 ALA A O 1
ATOM 1846 N N . ARG A 1 230 ? -8.400 -4.686 11.652 1.00 59.78 230 ARG A N 1
ATOM 1847 C CA . ARG A 1 230 ? -6.973 -4.387 11.525 1.00 59.78 230 ARG A CA 1
ATOM 1848 C C . ARG A 1 230 ? -6.621 -4.680 10.083 1.00 59.78 230 ARG A C 1
ATOM 1850 O O . ARG A 1 230 ? -5.805 -5.545 9.790 1.00 59.78 230 ARG A O 1
ATOM 1857 N N . CYS A 1 231 ? -7.348 -3.992 9.213 1.00 66.69 231 CYS A N 1
ATOM 1858 C CA . CYS A 1 231 ? -7.695 -4.505 7.920 1.00 66.69 231 CYS A CA 1
ATOM 1859 C C . CYS A 1 231 ? -8.529 -5.818 7.978 1.00 66.69 231 CYS A C 1
ATOM 1861 O O . CYS A 1 231 ? -9.181 -6.102 6.955 1.00 66.69 231 CYS A O 1
#

InterPro domains:
  IPR001304 C-type lectin-like [PF00059] (35-148)
  IPR001304 C-type lectin-like [PS50041] (24-147)
  IPR001304 C-type lectin-like [SM00034] (15-147)
  IPR003609 PAN/Apple domain [PF00024] (176-220)
  IPR016186 C-type lectin-like/link domain superfamily [G3DSA:3.10.100.10] (14-153)
  IPR016187 C-type lectin fold [SSF56436] (6-150)
  IPR052309 C-type Lectin Domain Family 1 [PTHR46490] (19-154)

Foldseek 3Di:
DVVVVVVVVVVLVVLLVPWDWAFDPQKIKTWDPWWFFQVVQQVVLVSNVWGFAEDPDPVVLVVVCVVQPPPPFKAWHQWAADPVVRFTAHPVPRDGDDPVQADVCPPPCQAGTKIWDDCVSVVNDDPDRGTGIYHHHSRDIGITMTMDGLLSDLPKDWDKDKDFCQQKEWDDKDADDDPSRLSNVLVVDPQFQWWDADPVRNIIITIGGGNDYPDDDDHIDTTIGTPRPSD

pLDDT: mean 85.6, std 13.7, range [51.66, 98.56]

Nearest PDB structures (foldseek):
  6e7d-assembly2_T  TM=8.677E-01  e=2.537E-08  Mus musculus
  6e7d-assembly2_W  TM=8.467E-01  e=1.351E-08  Mus musculus
  6e7d-assembly1_U  TM=8.617E-01  e=3.578E-08  Mus musculus
  6e7d-assembly1_X  TM=8.359E-01  e=9.477E-08  Mus musculus
  3vlg-assembly1_A  TM=8.016E-01  e=2.658E-07  Homo sapiens

Mean predicted aligned error: 12.04 Å

Sequence (231 aa):
MLLSLIWIFTQLLLQIRGQTWHEFEGHCYTILSVKNNFDTCKYSCQQYGAYILELEAELELQFVRTLIDGSTDQYWVGLDFNNSTQKFYWDRDGQEPLSSMWMTSEPNLSGRCVRLATEAQAGTSSGANTFLLGDHYCTSSYRVICEKNVDMMEAVNYREIITSAANRCPMVTYPTRSKLHCARNCSKNKFCIGFQYNDRTQACTPYRFTTSCATPQISPLSMYIMEYARC

Secondary structure (DSSP, 8-state):
-HHHHHHHHHHHHHHHHT---EEETTEEEEEEEEEE-HHHHHHHHHHTT-EE----SHHHHHHHHHHSTT--S-EEE-EEEETTTTEEEETTT-PPPPGGGBPTT----S-SEEEEE-HHHHT--------EEEEE-TTS-EEEEEEEEGGG---EEEEEEEE--TTEEE---EE-S-HHHHHHHHHT-TT--EEEEETTTTEEEEEEE-S--SS---SPEEEEEEEE---